Protein AF-K2AYD1-F1 (afdb_monomer_lite)

Secondary structure (DSSP, 8-state):
------HHHHHHHHHHHHHHHHHHHHHHHHHHHHHHHHHHHHTS--SGGGG--B-SS-TTSB-----SSHHHHHHHHHHHHHHHHHHHHHHHHHHHHHTSPP-HHHHHHHHHHH--TTS--HHHHHHHHIIIIIHHHHHHHHHHHH-GGG-SSSS-HHHHHHHTTHHHHHHHHHHHHHHHHHHHHHHHHHHHHHHHHHHHHHHHHHHHHHHHHHHHHHHHHHHHHHHHHHHHH-TTS-TTSSSSSSS--

pLDDT: mean 75.93, std 16.54, range [31.52, 93.31]

Radius of gyration: 34.49 Å; chains: 1; bounding box: 59×75×108 Å

Organism: NCBI:txid1234023

Foldseek 3Di:
DDDDPDPPVVVVVVVVVVVVVVVVVLLVLLLVLLCVLLCVVPVVVDPPCNQCRAASLGRVHHFDSPDDALLVSLLRSLLSSQVSVLVVVLVVVLVVLLPPADDPVVLVVLCQQLPPPVCRHVSSVSLLVCQVPVSLVSSQVSCVVPHDVSGPDPDRSNVVCVVVVSNVVSNVVSNVVSVVSSVSSVVSNVVNNVVVVVVVVVVVVVVVVVVVVVVVVVVVVVVVVVVVVVCVVCVPPPPVPPPPPDPDD

Structure (mmCIF, N/CA/C/O backbone):
data_AF-K2AYD1-F1
#
_entry.id   AF-K2AYD1-F1
#
loop_
_atom_site.group_PDB
_atom_site.id
_atom_site.type_symbol
_atom_site.label_atom_id
_atom_site.label_alt_id
_atom_site.label_comp_id
_atom_site.label_asym_id
_atom_site.label_entity_id
_atom_site.label_seq_id
_atom_site.pdbx_PDB_ins_code
_atom_site.Cartn_x
_atom_site.Cartn_y
_atom_site.Cartn_z
_atom_site.occupancy
_atom_site.B_iso_or_equiv
_atom_site.auth_seq_id
_atom_site.auth_comp_id
_atom_site.auth_asym_id
_atom_site.auth_atom_id
_atom_site.pdbx_PDB_model_num
ATOM 1 N N . MET A 1 1 ? 4.799 43.717 27.025 1.00 39.22 1 MET A N 1
ATOM 2 C CA . MET A 1 1 ? 4.678 42.254 26.828 1.00 39.22 1 MET A CA 1
ATOM 3 C C . MET A 1 1 ? 4.676 41.957 25.332 1.00 39.22 1 MET A C 1
ATOM 5 O O . MET A 1 1 ? 3.678 42.226 24.682 1.00 39.22 1 MET A O 1
ATOM 9 N N . LYS A 1 2 ? 5.785 41.472 24.761 1.00 37.16 2 LYS A N 1
ATOM 10 C CA . LYS A 1 2 ? 5.841 40.965 23.377 1.00 37.16 2 LYS A CA 1
ATOM 11 C C . LYS A 1 2 ? 6.201 39.484 23.463 1.00 37.16 2 LYS A C 1
ATOM 13 O O . LYS A 1 2 ? 7.313 39.157 23.863 1.00 37.16 2 LYS A O 1
ATOM 18 N N . LYS A 1 3 ? 5.231 38.604 23.202 1.00 39.94 3 LYS A N 1
ATOM 19 C CA . LYS A 1 3 ? 5.445 37.154 23.173 1.00 39.94 3 LYS A CA 1
ATOM 20 C C . LYS A 1 3 ? 5.879 36.726 21.774 1.00 39.94 3 LYS A C 1
ATOM 22 O O . LYS A 1 3 ? 5.354 37.190 20.768 1.00 39.94 3 LYS A O 1
ATOM 27 N N . ILE A 1 4 ? 6.877 35.858 21.790 1.00 44.59 4 ILE A N 1
ATOM 28 C CA . ILE A 1 4 ? 7.609 35.268 20.679 1.00 44.59 4 ILE A CA 1
ATOM 29 C C . ILE A 1 4 ? 6.680 34.319 19.906 1.00 44.59 4 ILE A C 1
ATOM 31 O O . ILE A 1 4 ? 6.207 33.333 20.464 1.00 44.59 4 ILE A O 1
ATOM 35 N N . ILE A 1 5 ? 6.447 34.609 18.624 1.00 47.41 5 ILE A N 1
ATOM 36 C CA . ILE A 1 5 ? 5.830 33.713 17.633 1.00 47.41 5 ILE A CA 1
ATOM 37 C C . ILE A 1 5 ? 6.940 33.348 16.642 1.00 47.41 5 ILE A C 1
ATOM 39 O O . ILE A 1 5 ? 7.048 33.956 15.585 1.00 47.41 5 ILE A O 1
ATOM 43 N N . ILE A 1 6 ? 7.859 32.453 17.020 1.00 46.66 6 ILE A N 1
ATOM 44 C CA . ILE A 1 6 ? 8.950 32.015 16.118 1.00 46.66 6 ILE A CA 1
ATOM 45 C C . ILE A 1 6 ? 9.142 30.483 16.124 1.00 46.66 6 ILE A C 1
ATOM 47 O O . ILE A 1 6 ? 9.701 29.935 15.179 1.00 46.66 6 ILE A O 1
ATOM 51 N N . SER A 1 7 ? 8.611 29.731 17.098 1.00 43.47 7 SER A N 1
ATOM 52 C CA . SER A 1 7 ? 8.893 28.284 17.175 1.00 43.47 7 SER A CA 1
ATOM 53 C C . SER A 1 7 ? 8.107 27.410 16.184 1.00 43.47 7 SER A C 1
ATOM 55 O O . SER A 1 7 ? 8.547 26.307 15.872 1.00 43.47 7 SER A O 1
ATOM 57 N N . SER A 1 8 ? 6.983 27.883 15.638 1.00 41.75 8 SER A N 1
ATOM 58 C CA . SER A 1 8 ? 6.126 27.086 14.740 1.00 41.75 8 SER A CA 1
ATOM 59 C C . SER A 1 8 ? 6.679 26.976 13.314 1.00 41.75 8 SER A C 1
ATOM 61 O O . SER A 1 8 ? 6.466 25.972 12.642 1.00 41.75 8 SER A O 1
ATOM 63 N N . PHE A 1 9 ? 7.408 27.995 12.849 1.00 38.41 9 PHE A N 1
ATOM 64 C CA . PHE A 1 9 ? 7.900 28.065 11.467 1.00 38.41 9 PHE A CA 1
ATOM 65 C C . PHE A 1 9 ? 9.145 27.187 11.245 1.00 38.41 9 PHE A C 1
ATOM 67 O O . PHE A 1 9 ? 9.318 26.596 10.180 1.00 38.41 9 PHE A O 1
ATOM 74 N N . PHE A 1 10 ? 9.978 27.029 12.280 1.00 38.88 10 PHE A N 1
ATOM 75 C CA . PHE A 1 10 ? 11.169 26.174 12.233 1.00 38.88 10 PHE A CA 1
ATOM 76 C C . PHE A 1 10 ? 10.839 24.676 12.231 1.00 38.88 10 PHE A C 1
ATOM 78 O O . PHE A 1 10 ? 11.528 23.909 11.560 1.00 38.88 10 PHE A O 1
ATOM 85 N N . LEU A 1 11 ? 9.767 24.258 12.913 1.00 37.94 11 LEU A N 1
ATOM 86 C CA . LEU A 1 11 ? 9.310 22.861 12.938 1.00 37.94 11 LEU A CA 1
ATOM 87 C C . LEU A 1 11 ? 8.737 22.403 11.586 1.00 37.94 11 LEU A C 1
ATOM 89 O O . LEU A 1 11 ? 9.011 21.292 11.149 1.00 37.94 11 LEU A O 1
ATOM 93 N N . ILE A 1 12 ? 8.009 23.268 10.877 1.00 39.41 12 ILE A N 1
ATOM 94 C CA . ILE A 1 12 ? 7.445 22.933 9.557 1.00 39.41 12 ILE A CA 1
ATOM 95 C C . ILE A 1 12 ? 8.550 22.881 8.485 1.00 39.41 12 ILE A C 1
ATOM 97 O O . ILE A 1 12 ? 8.553 21.985 7.643 1.00 39.41 12 ILE A O 1
ATOM 101 N N . SER A 1 13 ? 9.534 23.786 8.556 1.00 36.19 13 SER A N 1
ATOM 102 C CA . SER A 1 13 ? 10.689 23.795 7.645 1.00 36.19 13 SER A CA 1
ATOM 103 C C . SER A 1 13 ? 11.584 22.557 7.813 1.00 36.19 13 SER A C 1
ATOM 105 O O . SER A 1 13 ? 11.999 21.944 6.831 1.00 36.19 13 SER A O 1
ATOM 107 N N . SER A 1 14 ? 11.821 22.112 9.051 1.00 34.03 14 SER A N 1
ATOM 108 C CA . SER A 1 14 ? 12.647 20.924 9.318 1.00 34.03 14 SER A CA 1
ATOM 109 C C . SER A 1 14 ? 11.967 19.606 8.915 1.00 34.03 14 SER A C 1
ATOM 111 O O . SER A 1 14 ? 12.647 18.709 8.421 1.00 34.03 14 SER A O 1
ATOM 113 N N . ILE A 1 15 ? 10.634 19.500 8.996 1.00 38.34 15 ILE A N 1
ATOM 114 C CA . ILE A 1 15 ? 9.879 18.340 8.474 1.00 38.34 15 ILE A CA 1
ATOM 115 C C . ILE A 1 15 ? 9.937 18.276 6.934 1.00 38.34 15 ILE A C 1
ATOM 117 O O . ILE A 1 15 ? 10.057 17.191 6.356 1.00 38.34 15 ILE A O 1
ATOM 121 N N . LEU A 1 16 ? 9.918 19.426 6.252 1.00 37.53 16 LEU A N 1
ATOM 122 C CA . LEU A 1 16 ? 10.081 19.500 4.794 1.00 37.53 16 LEU A CA 1
ATOM 123 C C . LEU A 1 16 ? 11.497 19.109 4.340 1.00 37.53 16 LEU A C 1
ATOM 125 O O . LEU A 1 16 ? 11.642 18.396 3.352 1.00 37.53 16 LEU A O 1
ATOM 129 N N . PHE A 1 17 ? 12.540 19.493 5.078 1.00 31.52 17 PHE A N 1
ATOM 130 C CA . PHE A 1 17 ? 13.916 19.099 4.748 1.00 31.52 17 PHE A CA 1
ATOM 131 C C . PHE A 1 17 ? 14.211 17.620 5.030 1.00 31.52 17 PHE A C 1
ATOM 133 O O . PHE A 1 17 ? 14.883 16.976 4.228 1.00 31.52 17 PHE A O 1
ATOM 140 N N . ILE A 1 18 ? 13.674 17.051 6.116 1.00 37.44 18 ILE A N 1
ATOM 141 C CA . ILE A 1 18 ? 13.826 15.616 6.418 1.00 37.44 18 ILE A CA 1
ATOM 142 C C . ILE A 1 18 ? 13.084 14.764 5.381 1.00 37.44 18 ILE A C 1
ATOM 144 O O . ILE A 1 18 ? 13.603 13.738 4.946 1.00 37.44 18 ILE A O 1
ATOM 148 N N . SER A 1 19 ? 11.906 15.208 4.929 1.00 40.03 19 SER A N 1
ATOM 149 C CA . SER A 1 19 ? 11.210 14.537 3.829 1.00 40.03 19 SER A CA 1
ATOM 150 C C . SER A 1 19 ? 11.978 14.668 2.509 1.00 40.03 19 SER A C 1
ATOM 152 O O . SER A 1 19 ? 12.200 13.660 1.857 1.00 40.03 19 SER A O 1
ATOM 154 N N . LEU A 1 20 ? 12.496 15.837 2.128 1.00 34.38 20 LEU A N 1
ATOM 155 C CA . LEU A 1 20 ? 13.292 15.953 0.895 1.00 34.38 20 LEU A CA 1
ATOM 156 C C . LEU A 1 20 ? 14.587 15.115 0.902 1.00 34.38 20 LEU A C 1
ATOM 158 O O . LEU A 1 20 ? 14.908 14.508 -0.119 1.00 34.38 20 LEU A O 1
ATOM 162 N N . ALA A 1 21 ? 15.298 15.034 2.031 1.00 33.59 21 ALA A N 1
ATOM 163 C CA . ALA A 1 21 ? 16.523 14.237 2.147 1.00 33.59 21 ALA A CA 1
ATOM 164 C C . ALA A 1 21 ? 16.248 12.721 2.071 1.00 33.59 21 ALA A C 1
ATOM 166 O O . ALA A 1 21 ? 16.892 12.025 1.291 1.00 33.59 21 ALA A O 1
ATOM 167 N N . LEU A 1 22 ? 15.223 12.221 2.777 1.00 41.22 22 LEU A N 1
ATOM 168 C CA . LEU A 1 22 ? 14.822 10.805 2.711 1.00 41.22 22 LEU A CA 1
ATOM 169 C C . LEU A 1 22 ? 14.323 10.392 1.315 1.00 41.22 22 LEU A C 1
ATOM 171 O O . LEU A 1 22 ? 14.508 9.251 0.903 1.00 41.22 22 LEU A O 1
ATOM 175 N N . TRP A 1 23 ? 13.707 11.313 0.569 1.00 45.09 23 TRP A N 1
ATOM 176 C CA . TRP A 1 23 ? 13.229 11.043 -0.791 1.00 45.09 23 TRP A CA 1
ATOM 177 C C . TRP A 1 23 ? 14.354 11.012 -1.840 1.00 45.09 23 TRP A C 1
ATOM 179 O O . TRP A 1 23 ? 14.210 10.333 -2.859 1.00 45.09 23 TRP A O 1
ATOM 189 N N . SER A 1 24 ? 15.463 11.727 -1.614 1.00 48.91 24 SER A N 1
ATOM 190 C CA . SER A 1 24 ? 16.637 11.692 -2.499 1.00 48.91 24 SER A CA 1
ATOM 191 C C . SER A 1 24 ? 17.367 10.348 -2.411 1.00 48.91 24 SER A C 1
ATOM 193 O O . SER A 1 24 ? 17.670 9.752 -3.445 1.00 48.91 24 SER A O 1
ATOM 195 N N . ASP A 1 25 ? 17.574 9.835 -1.195 1.00 58.78 25 ASP A N 1
ATOM 196 C CA . ASP A 1 25 ? 18.317 8.588 -0.953 1.00 58.78 25 ASP A CA 1
ATOM 197 C C . ASP A 1 25 ? 17.583 7.352 -1.498 1.00 58.78 25 ASP A C 1
ATOM 199 O O . ASP A 1 25 ? 18.193 6.431 -2.050 1.00 58.78 25 ASP A O 1
ATOM 203 N N . ASN A 1 26 ? 16.250 7.350 -1.428 1.00 80.81 26 ASN A N 1
ATOM 204 C CA . ASN A 1 26 ? 15.458 6.241 -1.948 1.00 80.81 26 ASN A CA 1
ATOM 205 C C . ASN A 1 26 ? 15.474 6.166 -3.478 1.00 80.81 26 ASN A C 1
ATOM 207 O O . ASN A 1 26 ? 15.428 5.066 -4.031 1.00 80.81 26 ASN A O 1
ATOM 211 N N . LYS A 1 27 ? 15.567 7.304 -4.183 1.00 88.00 27 LYS A N 1
ATOM 212 C CA . LYS A 1 27 ? 15.587 7.314 -5.654 1.00 88.00 27 LYS A CA 1
ATOM 213 C C . LYS A 1 27 ? 16.797 6.559 -6.194 1.00 88.00 27 LYS A C 1
ATOM 215 O O . LYS A 1 27 ? 16.639 5.684 -7.044 1.00 88.00 27 LYS A O 1
ATOM 220 N N . ASP A 1 28 ? 17.989 6.857 -5.684 1.00 89.50 28 ASP A N 1
ATOM 221 C CA . ASP A 1 28 ? 19.210 6.185 -6.131 1.00 89.50 28 ASP A CA 1
ATOM 222 C C . ASP A 1 28 ? 19.212 4.693 -5.773 1.00 89.50 28 ASP A C 1
ATOM 224 O O . ASP A 1 28 ? 19.663 3.870 -6.574 1.00 89.50 28 ASP A O 1
ATOM 228 N N . ALA A 1 29 ? 18.631 4.314 -4.631 1.00 89.44 29 ALA A N 1
ATOM 229 C CA . ALA A 1 29 ? 18.454 2.911 -4.264 1.00 89.44 29 ALA A CA 1
ATOM 230 C C . ALA A 1 29 ? 17.483 2.173 -5.209 1.00 89.44 29 ALA A C 1
ATOM 232 O O . ALA A 1 29 ? 17.774 1.056 -5.651 1.00 89.44 29 ALA A O 1
ATOM 233 N N . ILE A 1 30 ? 16.358 2.801 -5.574 1.00 90.56 30 ILE A N 1
ATOM 234 C CA . ILE A 1 30 ? 15.413 2.279 -6.577 1.00 90.56 30 ILE A CA 1
ATOM 235 C C . ILE A 1 30 ? 16.105 2.137 -7.934 1.00 90.56 30 ILE A C 1
ATOM 237 O O . ILE A 1 30 ? 15.945 1.115 -8.603 1.00 90.56 30 ILE A O 1
ATOM 241 N N . PHE A 1 31 ? 16.920 3.114 -8.328 1.00 93.31 31 PHE A N 1
ATOM 242 C CA . PHE A 1 31 ? 17.675 3.076 -9.579 1.00 93.31 31 PHE A CA 1
ATOM 243 C C . PHE A 1 31 ? 18.687 1.929 -9.585 1.00 93.31 31 PHE A C 1
ATOM 245 O O . PHE A 1 31 ? 18.733 1.162 -10.545 1.00 93.31 31 PHE A O 1
ATOM 252 N N . ALA A 1 32 ? 19.450 1.752 -8.505 1.00 91.50 32 ALA A N 1
ATOM 253 C CA . ALA A 1 32 ? 20.413 0.662 -8.378 1.00 91.50 32 ALA A CA 1
ATOM 254 C C . ALA A 1 32 ? 19.740 -0.715 -8.489 1.00 91.50 32 ALA A C 1
ATOM 256 O O . ALA A 1 32 ? 20.202 -1.566 -9.250 1.00 91.50 32 ALA A O 1
ATOM 257 N N . LYS A 1 33 ? 18.610 -0.919 -7.801 1.00 89.94 33 LYS A N 1
ATOM 258 C CA . LYS A 1 33 ? 17.861 -2.183 -7.863 1.00 89.94 33 LYS A CA 1
ATOM 259 C C . LYS A 1 33 ? 17.146 -2.406 -9.192 1.00 89.94 33 LYS A C 1
ATOM 261 O O . LYS A 1 33 ? 17.072 -3.539 -9.660 1.00 89.94 33 LYS A O 1
ATOM 266 N N . THR A 1 34 ? 16.691 -1.342 -9.846 1.00 90.56 34 THR A N 1
ATOM 267 C CA . THR A 1 34 ? 16.147 -1.429 -11.208 1.00 90.56 34 THR A CA 1
ATOM 268 C C . THR A 1 34 ? 17.231 -1.813 -12.211 1.00 90.56 34 THR A C 1
ATOM 270 O O . THR A 1 34 ? 17.002 -2.655 -13.074 1.00 90.56 34 THR A O 1
ATOM 273 N N . LYS A 1 35 ? 18.440 -1.261 -12.071 1.00 91.56 35 LYS A N 1
ATOM 274 C CA . LYS A 1 35 ? 19.591 -1.658 -12.884 1.00 91.56 35 LYS A CA 1
ATOM 275 C C . LYS A 1 35 ? 19.916 -3.142 -12.709 1.00 91.56 35 LYS A C 1
ATOM 277 O O . LYS A 1 35 ? 19.986 -3.848 -13.708 1.00 91.56 35 LYS A O 1
ATOM 282 N N . GLU A 1 36 ? 20.046 -3.611 -11.468 1.00 88.81 36 GLU A N 1
ATOM 283 C CA . GLU A 1 36 ? 20.278 -5.030 -11.148 1.00 88.81 36 GLU A CA 1
ATOM 284 C C . GLU A 1 36 ? 19.213 -5.924 -11.810 1.00 88.81 36 GLU A C 1
ATOM 286 O O . GLU A 1 36 ? 19.540 -6.876 -12.513 1.00 88.81 36 GLU A O 1
ATOM 291 N N . CYS A 1 37 ? 17.938 -5.538 -11.698 1.00 86.31 37 CYS A N 1
ATOM 292 C CA . CYS A 1 37 ? 16.797 -6.224 -12.311 1.00 86.31 37 CYS A CA 1
ATOM 293 C C . CYS A 1 37 ? 16.932 -6.401 -13.828 1.00 86.31 37 CYS A C 1
ATOM 295 O O . CYS A 1 37 ? 16.744 -7.501 -14.355 1.00 86.31 37 CYS A O 1
ATOM 297 N N . VAL A 1 38 ? 17.269 -5.325 -14.540 1.00 88.19 38 VAL A N 1
ATOM 298 C CA . VAL A 1 38 ? 17.373 -5.352 -16.003 1.00 88.19 38 VAL A CA 1
ATOM 299 C C . VAL A 1 38 ? 18.651 -6.065 -16.452 1.00 88.19 38 VAL A C 1
ATOM 301 O O . VAL A 1 38 ? 18.614 -6.860 -17.390 1.00 88.19 38 VAL A O 1
ATOM 304 N N . GLU A 1 39 ? 19.783 -5.831 -15.790 1.00 87.88 39 GLU A N 1
ATOM 305 C CA . GLU A 1 39 ? 21.063 -6.437 -16.171 1.00 87.88 39 GLU A CA 1
ATOM 306 C C . GLU A 1 39 ? 21.068 -7.953 -15.955 1.00 87.88 39 GLU A C 1
ATOM 308 O O . GLU A 1 39 ? 21.410 -8.692 -16.882 1.00 87.88 39 GLU A O 1
ATOM 313 N N . THR A 1 40 ? 20.589 -8.443 -14.810 1.00 82.62 40 THR A N 1
ATOM 314 C CA . THR A 1 40 ? 20.498 -9.890 -14.557 1.00 82.62 40 THR A CA 1
ATOM 315 C C . THR A 1 40 ? 19.585 -10.581 -15.569 1.00 82.62 40 THR A C 1
ATOM 317 O O . THR A 1 40 ? 19.907 -11.656 -16.080 1.00 82.62 40 THR A O 1
ATOM 320 N N . LYS A 1 41 ? 18.462 -9.951 -15.940 1.00 80.38 41 LYS A N 1
ATOM 321 C CA . LYS A 1 41 ? 17.521 -10.542 -16.899 1.00 80.38 41 LYS A CA 1
ATOM 322 C C . LYS A 1 41 ? 18.051 -10.540 -18.335 1.00 80.38 41 LYS A C 1
ATOM 324 O O . LYS A 1 41 ? 17.926 -11.555 -19.023 1.00 80.38 41 LYS A O 1
ATOM 329 N N . PHE A 1 42 ? 18.599 -9.417 -18.800 1.00 83.44 42 PHE A N 1
ATOM 330 C CA . PHE A 1 42 ? 18.863 -9.192 -20.227 1.00 83.44 42 PHE A CA 1
ATOM 331 C C . PHE A 1 42 ? 20.344 -9.261 -20.620 1.00 83.44 42 PHE A C 1
ATOM 333 O O . PHE A 1 42 ? 20.630 -9.575 -21.775 1.00 83.44 42 PHE A O 1
ATOM 340 N N . LYS A 1 43 ? 21.292 -9.030 -19.700 1.00 78.62 43 LYS A N 1
ATOM 341 C CA . LYS A 1 43 ? 22.734 -9.197 -19.973 1.00 78.62 43 LYS A CA 1
ATOM 342 C C . LYS A 1 43 ? 23.242 -10.578 -19.585 1.00 78.62 43 LYS A C 1
ATOM 344 O O . LYS A 1 43 ? 23.932 -11.215 -20.374 1.00 78.62 43 LYS A O 1
ATOM 349 N N . GLU A 1 44 ? 22.897 -11.051 -18.391 1.00 70.81 44 GLU A N 1
ATOM 350 C CA . GLU A 1 44 ? 23.500 -12.266 -17.822 1.00 70.81 44 GLU A CA 1
ATOM 3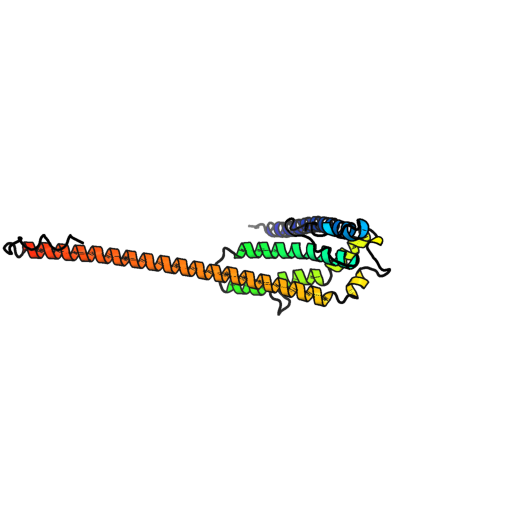51 C C . GLU A 1 44 ? 22.852 -13.566 -18.333 1.00 70.81 44 GLU A C 1
ATOM 353 O O . GLU A 1 44 ? 23.371 -14.650 -18.081 1.00 70.81 44 GLU A O 1
ATOM 358 N N . LYS A 1 45 ? 21.734 -13.475 -19.077 1.00 64.62 45 LYS A N 1
ATOM 359 C CA . LYS A 1 45 ? 20.935 -14.607 -19.604 1.00 64.62 45 LYS A CA 1
ATOM 360 C C . LYS A 1 45 ? 20.532 -15.650 -18.545 1.00 64.62 45 LYS A C 1
ATOM 362 O O . LYS A 1 45 ? 20.096 -16.744 -18.902 1.00 64.62 45 LYS A O 1
ATOM 367 N N . ASN A 1 46 ? 20.616 -15.316 -17.258 1.00 58.78 46 ASN A N 1
ATOM 368 C CA . ASN A 1 46 ? 20.357 -16.234 -16.156 1.00 58.78 46 ASN A CA 1
ATOM 369 C C . ASN A 1 46 ? 18.948 -16.002 -15.597 1.00 58.78 46 ASN A C 1
ATOM 371 O O . ASN A 1 46 ? 18.697 -15.060 -14.849 1.00 58.78 46 ASN A O 1
ATOM 375 N N . GLN A 1 47 ? 17.997 -16.856 -15.983 1.00 58.94 47 GLN A N 1
ATOM 376 C CA . GLN A 1 47 ? 16.583 -16.671 -15.635 1.00 58.94 47 GLN A CA 1
ATOM 377 C C . GLN A 1 47 ? 16.246 -17.026 -14.175 1.00 58.94 47 GLN A C 1
ATOM 379 O O . GLN A 1 47 ? 15.240 -16.540 -13.662 1.00 58.94 47 GLN A O 1
ATOM 384 N N . GLU A 1 48 ? 17.071 -17.830 -13.497 1.00 58.25 48 GLU A N 1
ATOM 385 C CA . GLU A 1 48 ? 16.780 -18.336 -12.144 1.00 58.25 48 GLU A CA 1
ATOM 386 C C . GLU A 1 48 ? 16.936 -17.275 -11.035 1.00 58.25 48 GLU A C 1
ATOM 388 O O . GLU A 1 48 ? 16.218 -17.321 -10.038 1.00 58.25 48 GLU A O 1
ATOM 393 N N . TRP A 1 49 ? 17.799 -16.268 -11.224 1.00 57.41 49 TRP A N 1
ATOM 394 C CA . TRP A 1 49 ? 18.172 -15.267 -10.200 1.00 57.41 49 TRP A CA 1
ATOM 395 C C . TRP A 1 49 ? 17.262 -14.035 -10.150 1.00 57.41 49 TRP A C 1
ATOM 397 O O . TRP A 1 49 ? 17.329 -13.200 -9.251 1.00 57.41 49 TRP A O 1
ATOM 407 N N . VAL A 1 50 ? 16.353 -13.933 -11.109 1.00 58.16 50 VAL A N 1
ATOM 408 C CA . VAL A 1 50 ? 15.445 -12.797 -11.283 1.00 58.16 50 VAL A CA 1
ATOM 409 C C . VAL A 1 50 ? 14.485 -12.637 -10.088 1.00 58.16 50 VAL A C 1
ATOM 411 O O . VAL A 1 50 ? 13.966 -11.550 -9.845 1.00 58.16 50 VAL A O 1
ATOM 414 N N . TRP A 1 51 ? 14.284 -13.700 -9.302 1.00 63.06 51 TRP A N 1
ATOM 415 C CA . TRP A 1 51 ? 13.403 -13.720 -8.131 1.00 63.06 51 TRP A CA 1
ATOM 416 C C . TRP A 1 51 ? 14.082 -13.329 -6.811 1.00 63.06 51 TRP A C 1
ATOM 418 O O . TRP A 1 51 ? 13.386 -13.193 -5.809 1.00 63.06 51 TRP A O 1
ATOM 428 N N . SER A 1 52 ? 15.410 -13.149 -6.777 1.00 70.50 52 SER A N 1
ATOM 429 C CA . SER A 1 52 ? 16.153 -12.837 -5.542 1.00 70.50 52 SER A CA 1
ATOM 430 C C . SER A 1 52 ? 16.473 -11.354 -5.353 1.00 70.50 52 SER A C 1
ATOM 432 O O . SER A 1 52 ? 17.028 -10.976 -4.321 1.00 70.50 52 SER A O 1
ATOM 434 N N . ILE A 1 53 ? 16.126 -10.500 -6.318 1.00 78.75 53 ILE A N 1
ATOM 435 C CA . ILE A 1 53 ? 16.431 -9.068 -6.251 1.00 78.75 53 ILE A CA 1
ATOM 436 C C . ILE A 1 53 ? 15.491 -8.413 -5.247 1.00 78.75 53 ILE A C 1
ATOM 438 O O . ILE A 1 53 ? 14.278 -8.338 -5.447 1.00 78.75 53 ILE A O 1
ATOM 442 N N . THR A 1 54 ? 16.056 -7.965 -4.131 1.00 83.00 54 THR A N 1
ATOM 443 C CA . THR A 1 54 ? 15.295 -7.385 -3.028 1.00 83.00 54 THR A CA 1
ATOM 444 C C . THR A 1 54 ? 14.799 -5.983 -3.352 1.00 83.00 54 THR A C 1
ATOM 446 O O . THR A 1 54 ? 15.457 -5.197 -4.039 1.00 83.00 54 THR A O 1
ATOM 449 N N . ASN A 1 55 ? 13.630 -5.651 -2.814 1.00 81.31 55 ASN A N 1
ATOM 450 C CA . ASN A 1 55 ? 13.111 -4.298 -2.851 1.00 81.31 55 ASN A CA 1
ATOM 451 C C . ASN A 1 55 ? 13.950 -3.404 -1.911 1.00 81.31 55 ASN A C 1
ATOM 453 O O . ASN A 1 55 ? 14.167 -3.780 -0.756 1.00 81.31 55 ASN A O 1
ATOM 457 N N . PRO A 1 56 ? 14.421 -2.229 -2.368 1.00 79.75 56 PRO A N 1
ATOM 458 C CA . PRO A 1 56 ? 15.337 -1.393 -1.588 1.00 79.75 56 PRO A CA 1
ATOM 459 C C . PRO A 1 56 ? 14.689 -0.793 -0.332 1.00 79.75 56 PRO A C 1
ATOM 461 O O . PRO A 1 56 ? 15.384 -0.507 0.636 1.00 79.75 56 PRO A O 1
ATOM 464 N N . ILE A 1 57 ? 13.363 -0.640 -0.330 1.00 79.88 57 ILE A N 1
ATOM 465 C CA . ILE A 1 57 ? 12.588 -0.090 0.790 1.00 79.88 57 ILE A CA 1
ATOM 466 C C . ILE A 1 57 ? 12.084 -1.216 1.703 1.00 79.88 57 ILE A C 1
ATOM 468 O O . ILE A 1 57 ? 12.019 -1.056 2.920 1.00 79.88 57 ILE A O 1
ATOM 472 N N . TYR A 1 58 ? 11.798 -2.392 1.133 1.00 76.69 58 TYR A N 1
ATOM 473 C CA . TYR A 1 58 ? 11.445 -3.607 1.868 1.00 76.69 58 TYR A CA 1
ATOM 474 C C . TYR A 1 58 ? 12.375 -4.772 1.520 1.00 76.69 58 TYR A C 1
ATOM 476 O O . TYR A 1 58 ? 11.997 -5.627 0.720 1.00 76.69 58 TYR A O 1
ATOM 484 N N . PRO A 1 59 ? 13.530 -4.919 2.192 1.00 75.25 59 PRO A N 1
ATOM 485 C CA . PRO A 1 59 ? 14.500 -5.971 1.869 1.00 75.25 59 PRO A CA 1
ATOM 486 C C . PRO A 1 59 ? 13.968 -7.406 2.005 1.00 75.25 59 PRO A C 1
ATOM 488 O O . PRO A 1 59 ? 14.557 -8.341 1.476 1.00 75.25 59 PRO A O 1
ATOM 491 N N . LYS A 1 60 ? 12.849 -7.590 2.721 1.00 75.94 60 LYS A N 1
ATOM 492 C CA . LYS A 1 60 ? 12.142 -8.875 2.867 1.00 75.94 60 LYS A CA 1
ATOM 493 C C . LYS A 1 60 ? 11.178 -9.187 1.712 1.00 75.94 60 LYS A C 1
ATOM 495 O O . LYS A 1 60 ? 10.564 -10.249 1.712 1.00 75.94 60 LYS A O 1
ATOM 500 N N . ARG A 1 61 ? 10.983 -8.251 0.782 1.00 77.44 61 ARG A N 1
ATOM 501 C CA . ARG A 1 61 ? 10.172 -8.397 -0.432 1.00 77.44 61 ARG A CA 1
ATOM 502 C C . ARG A 1 61 ? 11.099 -8.377 -1.645 1.00 77.44 61 ARG A C 1
ATOM 504 O O . ARG A 1 61 ? 12.165 -7.767 -1.605 1.00 77.44 61 ARG A O 1
ATOM 511 N N . TYR A 1 62 ? 10.669 -9.016 -2.722 1.00 79.06 62 TYR A N 1
ATOM 512 C CA . TYR A 1 62 ? 11.419 -9.088 -3.972 1.00 79.06 62 TYR A CA 1
ATOM 513 C C . TYR A 1 62 ? 10.760 -8.218 -5.042 1.00 79.06 62 TYR A C 1
ATOM 515 O O . TYR A 1 62 ? 9.538 -8.058 -5.040 1.00 79.06 62 TYR A O 1
ATOM 523 N N . LEU A 1 63 ? 11.568 -7.646 -5.934 1.00 75.12 63 LEU A N 1
ATOM 524 C CA . LEU A 1 63 ? 11.089 -6.923 -7.109 1.00 75.12 63 LEU A CA 1
ATOM 525 C C . LEU A 1 63 ? 10.581 -7.902 -8.167 1.00 75.12 63 LEU A C 1
ATOM 527 O O . LEU A 1 63 ? 11.135 -8.986 -8.359 1.00 75.12 63 LEU A O 1
ATOM 531 N N . VAL A 1 64 ? 9.530 -7.514 -8.889 1.00 67.69 64 VAL A N 1
ATOM 532 C CA . VAL A 1 64 ? 8.960 -8.354 -9.946 1.00 67.69 64 VAL A CA 1
ATOM 533 C C . VAL A 1 64 ? 9.708 -8.120 -11.262 1.00 67.69 64 VAL A C 1
ATOM 535 O O . VAL A 1 64 ? 9.308 -7.312 -12.098 1.00 67.69 64 VAL A O 1
ATOM 538 N N . CYS A 1 65 ? 10.782 -8.881 -11.481 1.00 70.50 65 CYS A N 1
ATOM 539 C CA . CYS A 1 65 ? 11.679 -8.749 -12.640 1.00 70.50 65 CYS A CA 1
ATOM 540 C C . CYS A 1 65 ? 11.340 -9.681 -13.829 1.00 70.50 65 CYS A C 1
ATOM 542 O O . CYS A 1 65 ? 12.206 -10.102 -14.591 1.00 70.50 65 CYS A O 1
ATOM 544 N N . LYS A 1 66 ? 10.065 -10.039 -14.018 1.00 71.94 66 LYS A N 1
ATOM 545 C CA . LYS A 1 66 ? 9.641 -11.135 -14.918 1.00 71.94 66 LYS A CA 1
ATOM 546 C C . LYS A 1 66 ? 9.262 -10.732 -16.354 1.00 71.94 66 LYS A C 1
ATOM 548 O O . LYS A 1 66 ? 8.530 -11.472 -17.002 1.00 71.94 66 LYS A O 1
ATOM 553 N N . TRP A 1 67 ? 9.692 -9.569 -16.831 1.00 77.81 67 TRP A N 1
ATOM 554 C CA . TRP A 1 67 ? 9.171 -8.987 -18.074 1.00 77.81 67 TRP A CA 1
ATOM 555 C C . TRP A 1 67 ? 10.002 -9.322 -19.308 1.00 77.81 67 TRP A C 1
ATOM 557 O O . TRP A 1 67 ? 11.195 -9.608 -19.214 1.00 77.81 67 TRP A O 1
ATOM 567 N N . ASP A 1 68 ? 9.342 -9.249 -20.464 1.00 79.94 68 ASP A N 1
ATOM 568 C CA . ASP A 1 68 ? 9.902 -9.668 -21.753 1.00 79.94 68 ASP A CA 1
ATOM 569 C C . ASP A 1 68 ? 10.684 -8.557 -22.465 1.00 79.94 68 ASP A C 1
ATOM 571 O O . ASP A 1 68 ? 11.433 -8.839 -23.397 1.00 79.94 68 ASP A O 1
ATOM 575 N N . THR A 1 69 ? 10.529 -7.300 -22.031 1.00 85.00 69 THR A N 1
ATOM 576 C CA . THR A 1 69 ? 11.290 -6.163 -22.568 1.00 85.00 69 THR A CA 1
ATOM 577 C C . THR A 1 69 ? 11.951 -5.355 -21.449 1.00 85.00 69 THR A C 1
ATOM 579 O O . THR A 1 69 ? 11.386 -5.266 -20.348 1.00 85.00 69 THR A O 1
ATOM 582 N N . PRO A 1 70 ? 13.123 -4.744 -21.708 1.00 86.44 70 PRO A N 1
ATOM 583 C CA . PRO A 1 70 ? 13.790 -3.854 -20.762 1.00 86.44 70 PRO A CA 1
ATOM 584 C C . PRO A 1 70 ? 12.888 -2.723 -20.256 1.00 86.44 70 PRO A C 1
ATOM 586 O O . PRO A 1 70 ? 12.849 -2.466 -19.059 1.00 86.44 70 PRO A O 1
ATOM 589 N N . GLU A 1 71 ? 12.085 -2.103 -21.122 1.00 86.69 71 GLU A N 1
ATOM 590 C CA . GLU A 1 71 ? 11.208 -0.982 -20.763 1.00 86.69 71 GLU A CA 1
ATOM 591 C C . GLU A 1 71 ? 10.123 -1.396 -19.764 1.00 86.69 71 GLU A C 1
ATOM 593 O O . GLU A 1 71 ? 9.854 -0.680 -18.800 1.00 86.69 71 GLU A O 1
ATOM 598 N N . LYS A 1 72 ? 9.521 -2.579 -19.956 1.00 84.88 72 LYS A N 1
ATOM 599 C CA . LYS A 1 72 ? 8.532 -3.134 -19.019 1.00 84.88 72 LYS A CA 1
ATOM 600 C C . LYS A 1 72 ? 9.175 -3.517 -17.689 1.00 84.88 72 LYS A C 1
ATOM 602 O O . LYS A 1 72 ? 8.568 -3.306 -16.640 1.00 84.88 72 LYS A O 1
ATOM 607 N N . ALA A 1 73 ? 10.400 -4.044 -17.728 1.00 86.50 73 ALA A N 1
ATOM 608 C CA . ALA A 1 73 ? 11.164 -4.351 -16.524 1.00 86.50 73 ALA A CA 1
ATOM 609 C C . ALA A 1 73 ? 11.500 -3.087 -15.723 1.00 86.50 73 ALA A C 1
ATOM 611 O O . ALA A 1 73 ? 11.274 -3.063 -14.514 1.00 86.50 73 ALA A O 1
ATOM 612 N N . ILE A 1 74 ? 11.947 -2.022 -16.396 1.00 88.88 74 ILE A N 1
ATOM 613 C CA . ILE A 1 74 ? 12.206 -0.713 -15.784 1.00 88.88 74 ILE A CA 1
ATOM 614 C C . ILE A 1 74 ? 10.928 -0.171 -15.156 1.00 88.88 74 ILE A C 1
ATOM 616 O O . ILE A 1 74 ? 10.925 0.156 -13.972 1.00 88.88 74 ILE A O 1
ATOM 620 N N . TYR A 1 75 ? 9.830 -0.135 -15.915 1.00 88.06 75 TYR A N 1
ATOM 621 C CA . TYR A 1 75 ? 8.554 0.376 -15.424 1.00 88.06 75 TYR A CA 1
ATOM 622 C C . TYR A 1 75 ? 8.088 -0.348 -14.160 1.00 88.06 75 TYR A C 1
ATOM 624 O O . TYR A 1 75 ? 7.751 0.308 -13.176 1.00 88.06 75 TYR A O 1
ATOM 632 N N . GLN A 1 76 ? 8.096 -1.685 -14.151 1.00 86.50 76 GLN A N 1
ATOM 633 C CA . GLN A 1 76 ? 7.644 -2.439 -12.982 1.00 86.50 76 GLN A CA 1
ATOM 634 C C . GLN A 1 76 ? 8.582 -2.271 -11.788 1.00 86.50 76 GLN A C 1
ATOM 636 O O . GLN A 1 76 ? 8.095 -2.067 -10.682 1.00 86.50 76 GLN A O 1
ATOM 641 N N . ALA A 1 77 ? 9.901 -2.344 -11.981 1.00 88.44 77 ALA A N 1
ATOM 642 C CA . ALA A 1 77 ? 10.853 -2.195 -10.881 1.00 88.44 77 ALA A CA 1
ATOM 643 C C . ALA A 1 77 ? 10.754 -0.800 -10.238 1.00 88.44 77 ALA A C 1
ATOM 645 O O . ALA A 1 77 ? 10.739 -0.678 -9.010 1.00 88.44 77 ALA A O 1
ATOM 646 N N . MET A 1 78 ? 10.590 0.241 -11.062 1.00 90.12 78 MET A N 1
ATOM 647 C CA . MET A 1 78 ? 10.335 1.609 -10.607 1.00 90.12 78 MET A CA 1
ATOM 648 C C . MET A 1 78 ? 9.002 1.715 -9.869 1.00 90.12 78 MET A C 1
ATOM 650 O O . MET A 1 78 ? 8.940 2.305 -8.790 1.00 90.12 78 MET A O 1
ATOM 654 N N . LEU A 1 79 ? 7.939 1.127 -10.425 1.00 88.81 79 LEU A N 1
ATOM 655 C CA . LEU A 1 79 ? 6.616 1.125 -9.811 1.00 88.81 79 LEU A CA 1
ATOM 656 C C . LEU A 1 79 ? 6.631 0.423 -8.450 1.00 88.81 79 LEU A C 1
ATOM 658 O O . LEU A 1 79 ? 6.106 0.974 -7.489 1.00 88.81 79 LEU A O 1
ATOM 662 N N . ASP A 1 80 ? 7.264 -0.747 -8.348 1.00 88.12 80 ASP A N 1
ATOM 663 C CA . ASP A 1 80 ? 7.393 -1.525 -7.111 1.00 88.12 80 ASP A CA 1
ATOM 664 C C . ASP A 1 80 ? 8.158 -0.745 -6.034 1.00 88.12 80 ASP A C 1
ATOM 666 O O . ASP A 1 80 ? 7.751 -0.734 -4.868 1.00 88.12 80 ASP A O 1
ATOM 670 N N . GLY A 1 81 ? 9.246 -0.068 -6.415 1.00 88.31 81 GLY A N 1
ATOM 671 C CA . GLY A 1 81 ? 10.006 0.810 -5.526 1.00 88.31 81 GLY A CA 1
ATOM 672 C C . GLY A 1 81 ? 9.158 1.975 -5.012 1.00 88.31 81 GLY A C 1
ATOM 673 O O . GLY A 1 81 ? 8.976 2.131 -3.807 1.00 88.31 81 GLY A O 1
ATOM 674 N N . LEU A 1 82 ? 8.554 2.745 -5.917 1.00 90.38 82 LEU A N 1
ATOM 675 C CA . LEU A 1 82 ? 7.724 3.901 -5.562 1.00 90.38 82 LEU A CA 1
ATOM 676 C C . LEU A 1 82 ? 6.471 3.509 -4.762 1.00 90.38 82 LEU A C 1
ATOM 678 O O . LEU A 1 82 ? 6.073 4.209 -3.833 1.00 90.38 82 LEU A O 1
ATOM 682 N N . PHE A 1 83 ? 5.837 2.381 -5.086 1.00 90.44 83 PHE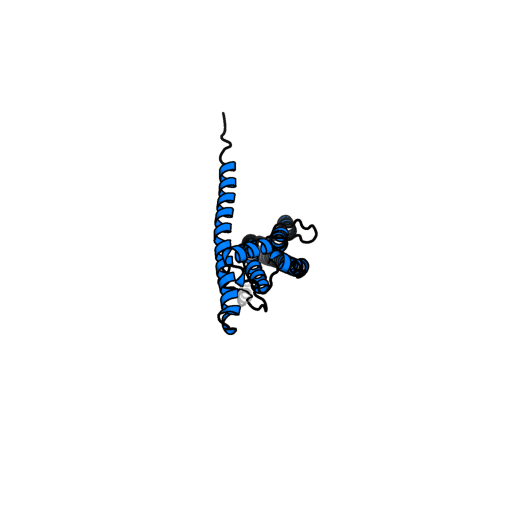 A N 1
ATOM 683 C CA . PHE A 1 83 ? 4.706 1.872 -4.310 1.00 90.44 83 PHE A CA 1
ATOM 684 C C . PHE A 1 83 ? 5.131 1.413 -2.924 1.00 90.44 83 PHE A C 1
ATOM 686 O O . PHE A 1 83 ? 4.356 1.570 -1.991 1.00 90.44 83 PHE A O 1
ATOM 693 N N . SER A 1 84 ? 6.348 0.900 -2.761 1.00 89.50 84 SER A N 1
ATOM 694 C CA . SER A 1 84 ? 6.854 0.483 -1.451 1.00 89.50 84 SER A CA 1
ATOM 695 C C . SER A 1 84 ? 7.030 1.655 -0.487 1.00 89.50 84 SER A C 1
ATOM 697 O O . SER A 1 84 ? 6.759 1.509 0.702 1.00 89.50 84 SER A O 1
ATOM 699 N N . GLU A 1 85 ? 7.405 2.830 -0.991 1.00 86.88 85 GLU A N 1
ATOM 700 C CA . GLU A 1 85 ? 7.394 4.079 -0.218 1.00 86.88 85 GLU A CA 1
ATOM 701 C C . GLU A 1 85 ? 5.991 4.408 0.299 1.00 86.88 85 GLU A C 1
ATOM 703 O O . GLU A 1 85 ? 5.798 4.640 1.493 1.00 86.88 85 GLU A O 1
ATOM 708 N N . ALA A 1 86 ? 4.996 4.387 -0.592 1.00 90.06 86 ALA A N 1
ATOM 709 C CA . ALA A 1 86 ? 3.611 4.654 -0.219 1.00 90.06 86 ALA A CA 1
ATOM 710 C C . ALA A 1 86 ? 3.062 3.585 0.744 1.00 90.06 86 ALA A C 1
ATOM 712 O O . ALA A 1 86 ? 2.442 3.927 1.750 1.00 90.06 86 ALA A O 1
ATOM 713 N N . ASP A 1 87 ? 3.352 2.307 0.485 1.00 89.75 87 ASP A N 1
ATOM 714 C CA . ASP A 1 87 ? 2.964 1.177 1.332 1.00 89.75 87 ASP A CA 1
ATOM 715 C C . ASP A 1 87 ? 3.543 1.333 2.752 1.00 89.75 87 ASP A C 1
ATOM 717 O O . ASP A 1 87 ? 2.852 1.051 3.726 1.00 89.75 87 ASP A O 1
ATOM 721 N N . LEU A 1 88 ? 4.784 1.812 2.907 1.00 88.88 88 LEU A N 1
ATOM 722 C CA . LEU A 1 88 ? 5.403 2.051 4.219 1.00 88.88 88 LEU A CA 1
ATOM 723 C C . LEU A 1 88 ? 4.687 3.124 5.033 1.00 88.88 88 LEU A C 1
ATOM 725 O O . LEU A 1 88 ? 4.503 2.964 6.241 1.00 88.88 88 LEU A O 1
ATOM 729 N N . GLU A 1 89 ? 4.242 4.197 4.392 1.00 89.19 89 GLU A N 1
ATOM 730 C CA . GLU A 1 89 ? 3.450 5.219 5.073 1.00 89.19 89 GLU A CA 1
ATOM 731 C C . GLU A 1 89 ? 2.085 4.688 5.509 1.00 89.19 89 GLU A C 1
ATOM 733 O O . GLU A 1 89 ? 1.670 4.927 6.646 1.00 89.19 89 GLU A O 1
ATOM 738 N N . VAL A 1 90 ? 1.423 3.914 4.644 1.00 91.06 90 VAL A N 1
ATOM 739 C CA . VAL A 1 90 ? 0.158 3.255 4.980 1.00 91.06 90 VAL A CA 1
ATOM 740 C C . VAL A 1 90 ? 0.354 2.275 6.138 1.00 91.06 90 VAL A C 1
ATOM 742 O O . VAL A 1 90 ? -0.406 2.298 7.100 1.00 91.06 90 VAL A O 1
ATOM 745 N N . GLU A 1 91 ? 1.394 1.444 6.111 1.00 89.94 91 GLU A N 1
ATOM 746 C CA . GLU A 1 91 ? 1.688 0.494 7.189 1.00 89.94 91 GLU A CA 1
ATOM 747 C C . GLU A 1 91 ? 2.003 1.195 8.517 1.00 89.94 91 GLU A C 1
ATOM 749 O O . GLU A 1 91 ? 1.574 0.735 9.578 1.00 89.94 91 GLU A O 1
ATOM 754 N N . ASN A 1 92 ? 2.713 2.323 8.486 1.00 90.88 92 ASN A N 1
ATOM 755 C CA . ASN A 1 92 ? 2.959 3.131 9.681 1.00 90.88 92 ASN A CA 1
ATOM 756 C C . ASN A 1 92 ? 1.660 3.725 10.236 1.00 90.88 92 ASN A C 1
ATOM 758 O O . ASN A 1 92 ? 1.437 3.680 11.447 1.00 90.88 92 ASN A O 1
ATOM 762 N N . TYR A 1 93 ? 0.775 4.206 9.363 1.00 91.50 93 TYR A N 1
ATOM 763 C CA . TYR A 1 93 ? -0.561 4.647 9.750 1.00 91.50 93 TYR A CA 1
ATOM 764 C C . TYR A 1 93 ? -1.378 3.513 10.386 1.00 91.50 93 TYR A C 1
ATOM 766 O O . TYR A 1 93 ? -1.912 3.675 11.485 1.00 91.50 93 TYR A O 1
ATOM 774 N N . LEU A 1 94 ? -1.401 2.332 9.758 1.00 89.19 94 LEU A N 1
ATOM 775 C CA . LEU A 1 94 ? -2.086 1.146 10.279 1.00 89.19 94 LEU A CA 1
ATOM 776 C C . LEU A 1 94 ? -1.565 0.738 11.664 1.00 89.19 94 LEU A C 1
ATOM 778 O O . LEU A 1 94 ? -2.354 0.420 12.553 1.00 89.19 94 LEU A O 1
ATOM 782 N N . LYS A 1 95 ? -0.248 0.808 11.897 1.00 90.50 95 LYS A N 1
ATOM 783 C CA . LYS A 1 95 ? 0.340 0.562 13.225 1.00 90.50 95 LYS A CA 1
ATOM 784 C C . LYS A 1 95 ? -0.167 1.557 14.266 1.00 90.50 95 LYS A C 1
ATOM 786 O O . LYS A 1 95 ? -0.529 1.134 15.361 1.00 90.50 95 LYS A O 1
ATOM 791 N N . ILE A 1 96 ? -0.246 2.847 13.931 1.00 88.94 96 ILE A N 1
ATOM 792 C CA . ILE A 1 96 ? -0.750 3.886 14.845 1.00 88.94 96 ILE A CA 1
ATOM 793 C C . ILE A 1 96 ? -2.208 3.616 15.245 1.00 88.94 96 ILE A C 1
ATOM 795 O O . ILE A 1 96 ? -2.562 3.780 16.414 1.00 88.94 96 ILE A O 1
ATOM 799 N N . ILE A 1 97 ? -3.061 3.201 14.305 1.00 88.00 97 ILE A N 1
ATOM 800 C CA . ILE A 1 97 ? -4.480 2.940 14.599 1.00 88.00 97 ILE A CA 1
ATOM 801 C C . ILE A 1 97 ? -4.724 1.566 15.233 1.00 88.00 97 ILE A C 1
ATOM 803 O O . ILE A 1 97 ? -5.735 1.390 15.906 1.00 88.00 97 ILE A O 1
ATOM 807 N N . SER A 1 98 ? -3.804 0.607 15.076 1.00 84.25 98 SER A N 1
ATOM 808 C CA . SER A 1 98 ? -3.964 -0.763 15.586 1.00 84.25 98 SER A CA 1
ATOM 809 C C . SER A 1 98 ? -4.162 -0.847 17.103 1.00 84.25 98 SER A C 1
ATOM 811 O O . SER A 1 98 ? -4.784 -1.790 17.578 1.00 84.25 98 SER A O 1
ATOM 813 N N . GLY A 1 99 ? -3.690 0.146 17.864 1.00 80.25 99 GLY A N 1
ATOM 814 C CA . GLY A 1 99 ? -3.894 0.238 19.314 1.00 80.25 99 GLY A CA 1
ATOM 815 C C . GLY A 1 99 ? -5.117 1.054 19.743 1.00 80.25 99 GLY A C 1
ATOM 816 O O . GLY A 1 99 ? -5.320 1.252 20.938 1.00 80.25 99 GLY A O 1
ATOM 817 N N . LYS A 1 100 ? -5.910 1.584 18.804 1.00 83.06 100 LYS A N 1
ATOM 818 C CA . LYS A 1 100 ? -7.040 2.475 19.100 1.00 83.06 100 LYS A CA 1
ATOM 819 C C . LYS A 1 100 ? -8.371 1.724 19.076 1.00 83.06 100 LYS A C 1
ATOM 821 O O . LYS A 1 100 ? -8.587 0.833 18.255 1.00 83.06 100 LYS A O 1
ATOM 826 N N . ASN A 1 101 ? -9.294 2.133 19.942 1.00 79.75 101 ASN A N 1
ATOM 827 C CA . ASN A 1 101 ? -10.685 1.692 19.874 1.00 79.75 101 ASN A CA 1
ATOM 828 C C . ASN A 1 101 ? -11.415 2.405 18.733 1.00 79.75 101 ASN A C 1
ATOM 830 O O . ASN A 1 101 ? -11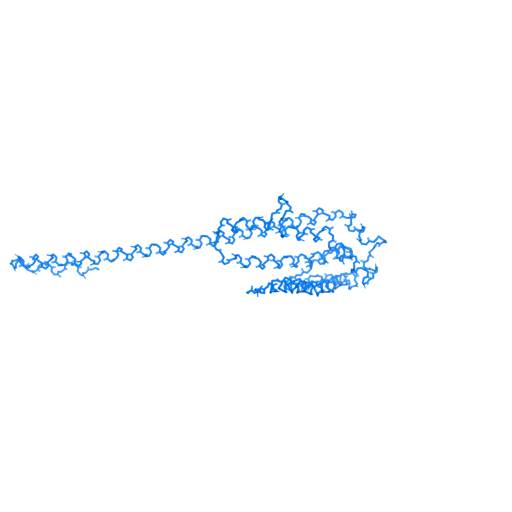.117 3.557 18.417 1.00 79.75 101 ASN A O 1
ATOM 834 N N . TYR A 1 102 ? -12.395 1.727 18.135 1.00 79.06 102 TYR A N 1
ATOM 835 C CA . TYR A 1 102 ? -13.234 2.336 17.108 1.00 79.06 102 TYR A CA 1
ATOM 836 C C . TYR A 1 102 ? -14.022 3.526 17.677 1.00 79.06 102 TYR A C 1
ATOM 838 O O . TYR A 1 102 ? -14.789 3.359 18.628 1.00 79.06 102 TYR A O 1
ATOM 846 N N . THR A 1 103 ? -13.906 4.686 17.031 1.00 81.88 103 THR A N 1
ATOM 847 C CA . THR A 1 103 ? -14.811 5.832 17.198 1.00 81.88 103 THR A CA 1
ATOM 848 C C . THR A 1 103 ? -15.347 6.263 15.833 1.00 81.88 103 THR A C 1
ATOM 850 O O . THR A 1 103 ? -14.809 5.864 14.796 1.00 81.88 103 THR A O 1
ATOM 853 N N . VAL A 1 104 ? -16.423 7.055 15.813 1.00 79.00 104 VAL A N 1
ATOM 854 C CA . VAL A 1 104 ? -16.985 7.577 14.554 1.00 79.00 104 VAL A CA 1
ATOM 855 C C . VAL A 1 104 ? -15.974 8.490 13.860 1.00 79.00 104 VAL A C 1
ATOM 857 O O . VAL A 1 104 ? -15.789 8.392 12.652 1.00 79.00 104 VAL A O 1
ATOM 860 N N . GLU A 1 105 ? -15.258 9.312 14.626 1.00 87.69 105 GLU A N 1
ATOM 861 C CA . GLU A 1 105 ? -14.225 10.223 14.126 1.00 87.69 105 GLU A CA 1
ATOM 862 C C . GLU A 1 105 ? -13.086 9.453 13.458 1.00 87.69 105 GLU A C 1
ATOM 864 O O . GLU A 1 105 ? -12.675 9.803 12.357 1.00 87.69 105 GLU A O 1
ATOM 869 N N . LEU A 1 106 ? -12.624 8.363 14.080 1.00 86.88 106 LEU A N 1
ATOM 870 C CA . LEU A 1 106 ? -11.571 7.525 13.513 1.00 86.88 106 LEU A CA 1
ATOM 871 C C . LEU A 1 106 ? -12.046 6.771 12.259 1.00 86.88 106 LEU A C 1
ATOM 873 O O . LEU A 1 106 ? -11.279 6.592 11.318 1.00 86.88 106 LEU A O 1
ATOM 877 N N . GLY A 1 107 ? -13.314 6.349 12.221 1.00 83.69 107 GLY A N 1
ATOM 878 C CA . GLY A 1 107 ? -13.920 5.761 11.023 1.00 83.69 107 GLY A CA 1
ATOM 879 C C . GLY A 1 107 ? -13.991 6.744 9.849 1.00 83.69 107 GLY A C 1
ATOM 880 O O . GLY A 1 107 ? -13.692 6.365 8.715 1.00 83.69 107 GLY A O 1
ATOM 881 N N . ASN A 1 108 ? -14.325 8.008 10.125 1.00 86.44 108 ASN A N 1
ATOM 882 C CA . ASN A 1 108 ? -14.313 9.077 9.125 1.00 86.44 108 ASN A CA 1
ATOM 883 C C . ASN A 1 108 ? -12.884 9.383 8.659 1.00 86.44 108 ASN A C 1
ATOM 885 O O . ASN A 1 108 ? -12.650 9.427 7.461 1.00 86.44 108 ASN A O 1
ATOM 889 N N . GLU A 1 109 ? -11.918 9.485 9.577 1.00 89.75 109 GLU A N 1
ATOM 890 C CA . GLU A 1 109 ? -10.500 9.702 9.251 1.00 89.75 109 GLU A CA 1
ATOM 891 C C . GLU A 1 109 ? -9.941 8.613 8.316 1.00 89.75 109 GLU A C 1
ATOM 893 O O . GLU A 1 109 ? -9.248 8.918 7.345 1.00 89.75 109 GLU A O 1
ATOM 898 N N . ILE A 1 110 ? -10.259 7.338 8.575 1.00 88.81 110 ILE A N 1
ATOM 899 C CA . ILE A 1 110 ? -9.878 6.222 7.694 1.00 88.81 110 ILE A CA 1
ATOM 900 C C . ILE A 1 110 ? -10.530 6.391 6.326 1.00 88.81 110 ILE A C 1
ATOM 902 O O . ILE A 1 110 ? -9.837 6.348 5.310 1.00 88.81 110 ILE A O 1
ATOM 906 N N . SER A 1 111 ? -11.844 6.619 6.299 1.00 86.94 111 SER A N 1
ATOM 907 C CA . SER A 1 111 ? -12.584 6.797 5.046 1.00 86.94 111 SER A CA 1
ATOM 908 C C . SER A 1 111 ? -11.995 7.945 4.228 1.00 86.94 111 SER A C 1
ATOM 910 O O . SER A 1 111 ? -11.770 7.785 3.034 1.00 86.94 111 SER A O 1
ATOM 912 N N . ASP A 1 112 ? -11.660 9.063 4.872 1.00 88.25 112 ASP A N 1
ATOM 913 C CA . ASP A 1 112 ? -11.051 10.230 4.243 1.00 88.25 112 ASP A CA 1
ATOM 914 C C . ASP A 1 112 ? -9.648 9.929 3.719 1.00 88.25 112 ASP A C 1
ATOM 916 O O . ASP A 1 112 ? -9.329 10.325 2.605 1.00 88.25 112 ASP A O 1
ATOM 920 N N . ASN A 1 113 ? -8.812 9.192 4.453 1.00 88.88 113 ASN A N 1
ATOM 921 C CA . ASN A 1 113 ? -7.460 8.842 4.005 1.00 88.88 113 ASN A CA 1
ATOM 922 C C . ASN A 1 113 ? -7.449 7.876 2.808 1.00 88.88 113 ASN A C 1
ATOM 924 O O . ASN A 1 113 ? -6.591 7.998 1.925 1.00 88.88 113 ASN A O 1
ATOM 928 N N . PHE A 1 114 ? -8.403 6.943 2.753 1.00 90.31 114 PHE A N 1
ATOM 929 C CA . PHE A 1 114 ? -8.502 5.925 1.702 1.00 90.31 114 PHE A CA 1
ATOM 930 C C . PHE A 1 114 ? -9.555 6.236 0.627 1.00 90.31 114 PHE A C 1
ATOM 932 O O . PHE A 1 114 ? -9.761 5.414 -0.263 1.00 90.31 114 PHE A O 1
ATOM 939 N N . ASN A 1 115 ? -10.199 7.409 0.655 1.00 85.75 115 ASN A N 1
ATOM 940 C CA . ASN A 1 115 ? -11.341 7.702 -0.211 1.00 85.75 115 ASN A CA 1
ATOM 941 C C . ASN A 1 115 ? -10.997 7.618 -1.710 1.00 85.75 115 ASN A C 1
ATOM 943 O O . ASN A 1 115 ? -10.344 8.506 -2.267 1.00 85.75 115 ASN A O 1
ATOM 947 N N . ILE A 1 116 ? -11.500 6.567 -2.364 1.00 82.25 116 ILE A N 1
ATOM 948 C CA . ILE A 1 116 ? -11.404 6.359 -3.817 1.00 82.25 116 ILE A CA 1
ATOM 949 C C . ILE A 1 116 ? -12.505 7.145 -4.547 1.00 82.25 116 ILE A C 1
ATOM 951 O O . ILE A 1 116 ? -12.272 7.695 -5.618 1.00 82.25 116 ILE A O 1
ATOM 955 N N . SER A 1 117 ? -13.707 7.225 -3.967 1.00 78.25 117 SER A N 1
ATOM 956 C CA . SER A 1 117 ? -14.912 7.737 -4.638 1.00 78.25 117 SER A CA 1
ATOM 957 C C . SER A 1 117 ? -14.854 9.230 -4.977 1.00 78.25 117 SER A C 1
ATOM 959 O O . SER A 1 117 ? -15.311 9.642 -6.040 1.00 78.25 117 SER A O 1
ATOM 961 N N . SER A 1 118 ? -14.258 10.038 -4.100 1.00 73.25 118 SER A N 1
ATOM 962 C CA . SER A 1 118 ? -14.100 11.486 -4.277 1.00 73.25 118 SER A CA 1
ATOM 963 C C . SER A 1 118 ? -12.759 11.878 -4.897 1.00 73.25 118 SER A C 1
ATOM 965 O O . SER A 1 118 ? -12.503 13.066 -5.086 1.00 73.25 118 SER A O 1
ATOM 967 N N . ASN A 1 119 ? -11.872 10.911 -5.165 1.00 75.62 119 ASN A N 1
ATOM 968 C CA . ASN A 1 119 ? -10.475 11.150 -5.536 1.00 75.62 119 ASN A CA 1
ATOM 969 C C . ASN A 1 119 ? -9.715 12.074 -4.557 1.00 75.62 119 ASN A C 1
ATOM 971 O O . ASN A 1 119 ? -8.730 12.707 -4.936 1.00 75.62 119 ASN A O 1
ATOM 975 N N . SER A 1 120 ? -10.170 12.202 -3.307 1.00 77.88 120 SER A N 1
ATOM 976 C CA . SER A 1 120 ? -9.594 13.144 -2.338 1.00 77.88 120 SER A CA 1
ATOM 977 C C . SER A 1 120 ? -8.714 12.475 -1.290 1.00 77.88 120 SER A C 1
ATOM 979 O O . SER A 1 120 ? -8.039 13.183 -0.545 1.00 77.88 120 SER A O 1
ATOM 981 N N . GLY A 1 121 ? -8.683 11.139 -1.235 1.00 85.12 121 GLY A N 1
ATOM 982 C CA . GLY A 1 121 ? -7.943 10.439 -0.196 1.00 85.12 121 GLY A CA 1
ATOM 983 C C . GLY A 1 121 ? -6.447 10.707 -0.239 1.00 85.12 121 GLY A C 1
ATOM 984 O O . GLY A 1 121 ? -5.844 10.752 -1.312 1.00 85.12 121 GLY A O 1
ATOM 985 N N . SER A 1 122 ? -5.836 10.908 0.928 1.00 89.00 122 SER A N 1
ATOM 986 C CA . SER A 1 122 ? -4.406 11.214 1.045 1.00 89.00 122 SER A CA 1
ATOM 987 C C . SER A 1 122 ? -3.549 10.085 0.458 1.00 89.00 122 SER A C 1
ATOM 989 O O . SER A 1 122 ? -2.688 10.336 -0.391 1.00 89.00 122 SER A O 1
ATOM 991 N N . PHE A 1 123 ? -3.847 8.831 0.816 1.00 90.94 123 PHE A N 1
ATOM 992 C CA . PHE A 1 123 ? -3.166 7.655 0.275 1.00 90.94 123 PHE A CA 1
ATOM 993 C C . PHE A 1 123 ? -3.550 7.402 -1.179 1.00 90.94 123 PHE A C 1
ATOM 995 O O . PHE A 1 123 ? -2.672 7.147 -2.002 1.00 90.94 123 PHE A O 1
ATOM 1002 N N . TYR A 1 124 ? -4.831 7.560 -1.520 1.00 91.12 124 TYR A N 1
ATOM 1003 C CA . TYR A 1 124 ? -5.308 7.467 -2.902 1.00 91.12 124 TYR A CA 1
ATOM 1004 C C . TYR A 1 124 ? -4.506 8.383 -3.838 1.00 91.12 124 TYR A C 1
ATOM 1006 O O . TYR A 1 124 ? -3.912 7.930 -4.819 1.00 91.12 124 TYR A O 1
ATOM 1014 N N . ASN A 1 125 ? -4.410 9.667 -3.491 1.00 90.25 125 ASN A N 1
ATOM 1015 C CA . ASN A 1 125 ? -3.702 10.664 -4.285 1.00 90.25 125 ASN A CA 1
ATOM 1016 C C . ASN A 1 125 ? -2.204 10.383 -4.376 1.00 90.25 125 ASN A C 1
ATOM 1018 O O . ASN A 1 125 ? -1.582 10.694 -5.393 1.00 90.25 125 ASN A O 1
ATOM 1022 N N . LYS A 1 126 ? -1.621 9.758 -3.350 1.00 91.25 126 LYS A N 1
ATOM 1023 C CA . LYS A 1 126 ? -0.214 9.366 -3.360 1.00 91.25 126 LYS A CA 1
ATOM 1024 C C . LYS A 1 126 ? 0.070 8.302 -4.416 1.00 91.25 126 LYS A C 1
ATOM 1026 O O . LYS A 1 126 ? 0.952 8.510 -5.249 1.00 91.25 126 LYS A O 1
ATOM 1031 N N . TYR A 1 127 ? -0.709 7.222 -4.449 1.00 91.19 127 TYR A N 1
ATOM 1032 C CA . TYR A 1 127 ? -0.555 6.206 -5.493 1.00 91.19 127 TYR A CA 1
ATOM 1033 C C . TYR A 1 127 ? -0.934 6.726 -6.880 1.00 91.19 127 TYR A C 1
ATOM 1035 O O . TYR A 1 127 ? -0.228 6.451 -7.851 1.00 91.19 127 TYR A O 1
ATOM 1043 N N . LYS A 1 128 ? -1.995 7.537 -6.975 1.00 90.81 128 LYS A N 1
ATOM 1044 C CA . LYS A 1 128 ? -2.392 8.187 -8.227 1.00 90.81 128 LYS A CA 1
ATOM 1045 C C . LYS A 1 128 ? -1.247 9.013 -8.809 1.00 90.81 128 LYS A C 1
ATOM 1047 O O . LYS A 1 128 ? -0.903 8.843 -9.970 1.00 90.81 128 LYS A O 1
ATOM 1052 N N . LYS A 1 129 ? -0.587 9.840 -7.992 1.00 90.69 129 LYS A N 1
ATOM 1053 C CA . LYS A 1 129 ? 0.587 10.633 -8.396 1.00 90.69 129 LYS A CA 1
ATOM 1054 C C . LYS A 1 129 ? 1.725 9.758 -8.930 1.00 90.69 129 LYS A C 1
ATOM 1056 O O . LYS A 1 129 ? 2.398 10.143 -9.887 1.00 90.69 129 LYS A O 1
ATOM 1061 N N . ILE A 1 130 ? 1.940 8.590 -8.320 1.00 91.12 130 ILE A N 1
ATOM 1062 C CA . ILE A 1 130 ? 2.961 7.645 -8.777 1.00 91.12 130 ILE A CA 1
ATOM 1063 C C . ILE A 1 130 ? 2.642 7.145 -10.188 1.00 91.12 130 ILE A C 1
ATOM 1065 O O . ILE A 1 130 ? 3.508 7.211 -11.060 1.00 91.12 130 ILE A O 1
ATOM 1069 N N . CYS A 1 131 ? 1.404 6.703 -10.412 1.00 88.12 131 CYS A N 1
ATOM 1070 C CA . CYS A 1 131 ? 0.952 6.187 -11.703 1.00 88.12 131 CYS A CA 1
ATOM 1071 C C . CYS A 1 131 ? 0.840 7.257 -12.793 1.00 88.12 131 CYS A C 1
ATOM 1073 O O . CYS A 1 131 ? 1.188 6.986 -13.938 1.00 88.12 131 CYS A O 1
ATOM 1075 N N . ASP A 1 132 ? 0.364 8.456 -12.451 1.00 86.25 132 ASP A N 1
ATOM 1076 C CA . ASP A 1 132 ? 0.078 9.513 -13.425 1.00 86.25 132 ASP A CA 1
ATOM 1077 C C . ASP A 1 132 ? 1.349 10.065 -14.075 1.00 86.25 132 ASP A C 1
ATOM 1079 O O . ASP A 1 132 ? 1.334 10.424 -15.252 1.00 86.25 132 ASP A O 1
ATOM 1083 N N . TRP A 1 133 ? 2.445 10.172 -13.319 1.00 85.88 133 TRP A N 1
ATOM 1084 C CA . TRP A 1 133 ? 3.666 10.778 -13.853 1.00 85.88 133 TRP A CA 1
ATOM 1085 C C . TRP A 1 133 ? 4.964 10.300 -13.222 1.00 85.88 133 TRP A C 1
ATOM 1087 O O . TRP A 1 133 ? 5.957 10.188 -13.938 1.00 85.88 133 TRP A O 1
ATOM 1097 N N . LYS A 1 134 ? 4.993 9.998 -11.919 1.00 90.19 134 LYS A N 1
ATOM 1098 C CA . LYS A 1 134 ? 6.271 9.780 -11.225 1.00 90.19 134 LYS A CA 1
ATOM 1099 C C . LYS A 1 134 ? 7.039 8.574 -11.755 1.00 90.19 134 LYS A C 1
ATOM 1101 O O . LYS A 1 134 ? 8.242 8.662 -11.968 1.00 90.19 134 LYS A O 1
ATOM 1106 N N . VAL A 1 135 ? 6.347 7.463 -12.011 1.00 89.44 135 VAL A N 1
ATOM 1107 C CA . VAL A 1 135 ? 6.978 6.260 -12.573 1.00 89.44 135 VAL A CA 1
ATOM 1108 C C . VAL A 1 135 ? 7.545 6.522 -13.972 1.00 89.44 135 VAL A C 1
ATOM 1110 O O . VAL A 1 135 ? 8.625 6.036 -14.299 1.00 89.44 135 VAL A O 1
ATOM 1113 N N . VAL A 1 136 ? 6.859 7.335 -14.783 1.00 88.88 136 VAL A N 1
ATOM 1114 C CA . VAL A 1 136 ? 7.289 7.688 -16.145 1.00 88.88 136 VAL A CA 1
ATOM 1115 C C . VAL A 1 136 ? 8.504 8.611 -16.106 1.00 88.88 136 VAL A C 1
ATOM 1117 O O . VAL A 1 136 ? 9.459 8.406 -16.851 1.00 88.88 136 VAL A O 1
ATOM 1120 N N . GLU A 1 137 ? 8.484 9.612 -15.230 1.00 90.06 137 GLU A N 1
ATOM 1121 C CA . GLU A 1 137 ? 9.602 10.532 -15.028 1.00 90.06 137 GLU A CA 1
ATOM 1122 C C . GLU A 1 137 ? 10.848 9.794 -14.530 1.00 90.06 137 GLU A C 1
ATOM 1124 O O . GLU A 1 137 ? 11.902 9.897 -15.153 1.00 90.06 137 GLU A O 1
ATOM 1129 N N . TYR A 1 138 ? 10.714 8.966 -13.492 1.00 91.88 138 TYR A N 1
ATOM 1130 C CA . TYR A 1 138 ? 11.838 8.213 -12.928 1.00 91.88 138 TYR A CA 1
ATOM 1131 C C . TYR A 1 138 ? 12.402 7.194 -13.923 1.00 91.88 138 TYR A C 1
ATOM 1133 O O . TYR A 1 138 ? 13.615 7.016 -14.000 1.00 91.88 138 TYR A O 1
ATOM 1141 N N . SER A 1 139 ? 11.545 6.563 -14.731 1.00 90.44 139 SER A N 1
ATOM 1142 C CA . SER A 1 139 ? 11.997 5.673 -15.807 1.00 90.44 139 SER A CA 1
ATOM 1143 C C . SER A 1 139 ? 12.791 6.431 -16.877 1.00 90.44 139 SER A C 1
ATOM 1145 O O . SER A 1 139 ? 13.779 5.913 -17.392 1.00 90.44 139 SER A O 1
ATOM 1147 N N . ALA A 1 140 ? 12.395 7.666 -17.202 1.00 90.00 140 ALA A N 1
ATOM 1148 C CA . ALA A 1 140 ? 13.129 8.508 -18.144 1.00 90.00 140 ALA A CA 1
ATOM 1149 C C . ALA A 1 140 ? 14.487 8.956 -17.593 1.00 90.00 140 ALA A C 1
ATOM 1151 O O . ALA A 1 140 ? 15.493 8.793 -18.281 1.00 90.00 140 ALA A O 1
ATOM 1152 N N . GLU A 1 141 ? 14.528 9.434 -16.348 1.00 92.75 141 GLU A N 1
ATOM 1153 C CA . GLU A 1 141 ? 15.778 9.787 -15.660 1.00 92.75 141 GLU A CA 1
ATOM 1154 C C . GLU A 1 141 ? 16.736 8.591 -15.566 1.00 92.75 141 GLU A C 1
ATOM 1156 O O . GLU A 1 141 ? 17.946 8.738 -15.727 1.00 92.75 141 GLU A O 1
ATOM 1161 N N . PHE A 1 142 ? 16.207 7.388 -15.330 1.00 93.25 142 PHE A N 1
ATOM 1162 C CA . PHE A 1 142 ? 17.002 6.165 -15.294 1.00 93.25 142 PHE A CA 1
ATOM 1163 C C . PHE A 1 142 ? 17.690 5.887 -16.637 1.00 93.25 142 PHE A C 1
ATOM 1165 O O . PHE A 1 142 ? 18.893 5.630 -16.672 1.00 93.25 142 PHE A O 1
ATOM 1172 N N . VAL A 1 143 ? 16.952 5.965 -17.748 1.00 91.25 143 VAL A N 1
ATOM 1173 C CA . VAL A 1 143 ? 17.510 5.739 -19.092 1.00 91.25 143 VAL A CA 1
ATOM 1174 C C . VAL A 1 143 ? 18.520 6.825 -19.461 1.00 91.25 143 VAL A C 1
ATOM 1176 O O . VAL A 1 143 ? 19.563 6.517 -20.031 1.00 91.25 143 VAL A O 1
ATOM 1179 N N . GLU A 1 144 ? 18.259 8.078 -19.091 1.00 90.25 144 GLU A N 1
ATOM 1180 C CA . GLU A 1 144 ? 19.210 9.178 -19.277 1.00 90.25 144 GLU A CA 1
ATOM 1181 C C . GLU A 1 144 ? 20.513 8.938 -18.498 1.00 90.25 144 GLU A C 1
ATOM 1183 O O . GLU A 1 144 ? 21.604 9.109 -19.039 1.00 90.25 144 GLU A O 1
ATOM 1188 N N . LYS A 1 145 ? 20.410 8.463 -17.251 1.00 91.56 145 LYS A N 1
ATOM 1189 C CA . LYS A 1 145 ? 21.560 8.203 -16.376 1.00 91.56 145 LYS A CA 1
ATOM 1190 C C . LYS A 1 145 ? 22.392 6.994 -16.807 1.00 91.56 145 LYS A C 1
ATOM 1192 O O . LYS A 1 145 ? 23.615 7.033 -16.686 1.00 91.56 145 LYS A O 1
ATOM 1197 N N . TYR A 1 146 ? 21.758 5.906 -17.249 1.00 88.50 146 TYR A N 1
ATOM 1198 C CA . TYR A 1 146 ? 22.447 4.630 -17.495 1.00 88.50 146 TYR A CA 1
ATOM 1199 C C . TYR A 1 146 ? 22.583 4.243 -18.979 1.00 88.50 146 TYR A C 1
ATOM 1201 O O . TYR A 1 146 ? 23.309 3.293 -19.290 1.00 88.50 146 TYR A O 1
ATOM 1209 N N . GLY A 1 147 ? 21.961 4.990 -19.894 1.00 83.88 147 GLY A N 1
ATOM 1210 C CA . GLY A 1 147 ? 22.158 4.901 -21.342 1.00 83.88 147 GLY A CA 1
ATOM 1211 C C . GLY A 1 147 ? 20.996 4.272 -22.117 1.00 83.88 147 GLY A C 1
ATOM 1212 O O . GLY A 1 147 ? 20.138 3.582 -21.575 1.00 83.88 147 GLY A O 1
ATOM 1213 N N . SER A 1 148 ? 20.990 4.470 -23.437 1.00 77.12 148 SER A N 1
ATOM 1214 C CA . SER A 1 148 ? 19.905 4.031 -24.327 1.00 77.12 148 SER A CA 1
ATOM 1215 C C . SER A 1 148 ? 19.837 2.522 -24.569 1.00 77.12 148 SER A C 1
ATOM 1217 O O . SER A 1 148 ? 18.809 2.048 -25.032 1.00 77.12 148 SER A O 1
ATOM 1219 N N . TRP A 1 149 ? 20.875 1.746 -24.225 1.00 81.62 149 TRP A N 1
ATOM 1220 C CA . TRP A 1 149 ? 20.852 0.280 -24.380 1.00 81.62 149 TRP A CA 1
ATOM 1221 C C . TRP A 1 149 ? 19.741 -0.389 -23.552 1.00 81.62 149 TRP A C 1
ATOM 1223 O O . TRP A 1 149 ? 19.327 -1.506 -23.846 1.00 81.62 149 TRP A O 1
ATOM 1233 N N . TYR A 1 150 ? 19.243 0.312 -22.531 1.00 81.12 150 TYR A N 1
ATOM 1234 C CA . TYR A 1 150 ? 18.079 -0.061 -21.730 1.00 81.12 150 TYR A CA 1
ATOM 1235 C C . TYR A 1 150 ? 16.740 0.075 -22.476 1.00 81.12 150 TYR A C 1
ATOM 1237 O O . TYR 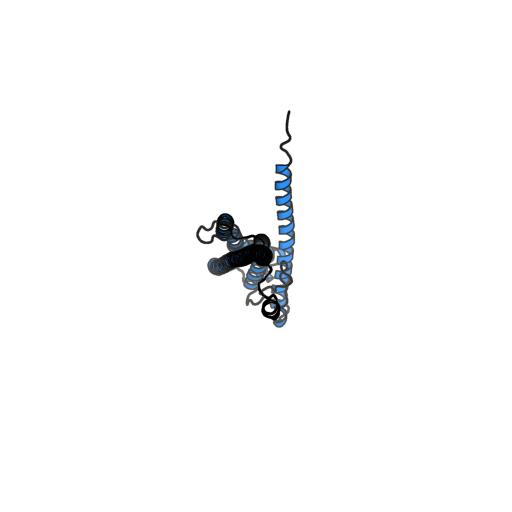A 1 150 ? 15.690 -0.185 -21.891 1.00 81.12 150 TYR A O 1
ATOM 1245 N N . LEU A 1 151 ? 16.765 0.481 -23.745 1.00 81.62 151 LEU A N 1
ATOM 1246 C CA . LEU A 1 151 ? 15.629 0.492 -24.655 1.00 81.62 151 LEU A CA 1
ATOM 1247 C C . LEU A 1 151 ? 15.855 -0.556 -25.745 1.00 81.62 151 LEU A C 1
ATOM 1249 O O . LEU A 1 151 ? 16.928 -0.654 -26.335 1.00 81.62 151 LEU A O 1
ATOM 1253 N N . SER A 1 152 ? 14.818 -1.337 -26.016 1.00 76.94 152 SER A N 1
ATOM 1254 C CA . SER A 1 152 ? 14.752 -2.289 -27.124 1.00 76.94 152 SER A CA 1
ATOM 1255 C C . SER A 1 152 ? 14.207 -1.662 -28.412 1.00 76.94 152 SER A C 1
ATOM 1257 O O . SER A 1 152 ? 14.183 -2.316 -29.453 1.00 76.94 152 SER A O 1
ATOM 1259 N N . THR A 1 153 ? 13.767 -0.401 -28.349 1.00 75.31 153 THR A N 1
ATOM 1260 C CA . THR A 1 153 ? 13.169 0.343 -29.463 1.00 75.31 153 THR A CA 1
ATOM 1261 C C . THR A 1 153 ? 13.795 1.731 -29.611 1.00 75.31 153 THR A C 1
ATOM 1263 O O . THR A 1 153 ? 14.305 2.289 -28.643 1.00 75.31 153 THR A O 1
ATOM 1266 N N . ASP A 1 154 ? 13.685 2.323 -30.806 1.00 74.00 154 ASP A N 1
ATOM 1267 C CA . ASP A 1 154 ? 14.109 3.711 -31.067 1.00 74.00 154 ASP A CA 1
ATOM 1268 C C . ASP A 1 154 ? 13.167 4.759 -30.441 1.00 74.00 154 ASP A C 1
ATOM 1270 O O . ASP A 1 154 ? 13.443 5.961 -30.466 1.00 74.00 154 ASP A O 1
ATOM 1274 N N . LYS A 1 155 ? 12.024 4.328 -29.888 1.00 76.75 155 LYS A N 1
ATOM 1275 C CA . LYS A 1 155 ? 11.096 5.223 -29.195 1.00 76.75 155 LYS A CA 1
ATOM 1276 C C . LYS A 1 155 ? 11.695 5.645 -27.860 1.00 76.75 155 LYS A C 1
ATOM 1278 O O . LYS A 1 155 ? 12.255 4.833 -27.128 1.00 76.75 155 LYS A O 1
ATOM 1283 N N . ASN A 1 156 ? 11.497 6.910 -27.489 1.00 80.44 156 ASN A N 1
ATOM 1284 C CA . ASN A 1 156 ? 11.820 7.330 -26.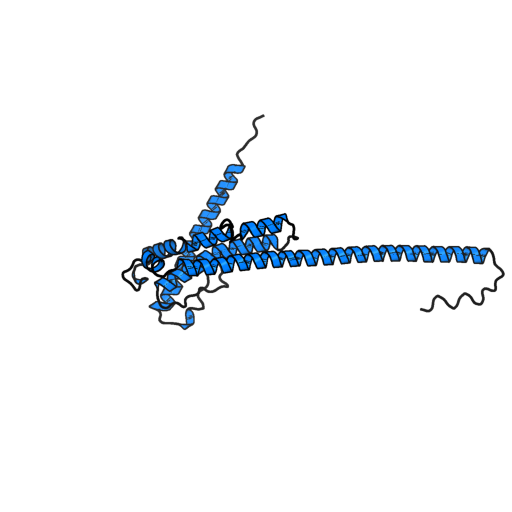132 1.00 80.44 156 ASN A CA 1
ATOM 1285 C C . ASN A 1 156 ? 10.920 6.582 -25.121 1.00 80.44 156 ASN A C 1
ATOM 1287 O O . ASN A 1 156 ? 9.781 6.209 -25.420 1.00 80.44 156 ASN A O 1
ATOM 1291 N N . ILE A 1 157 ? 11.421 6.372 -23.900 1.00 80.25 157 ILE A N 1
ATOM 1292 C CA . ILE A 1 157 ? 10.694 5.595 -22.885 1.00 80.25 157 ILE A CA 1
ATOM 1293 C C . ILE A 1 157 ? 9.374 6.251 -22.462 1.00 80.25 157 ILE A C 1
ATOM 1295 O O . ILE A 1 157 ? 8.429 5.557 -22.101 1.00 80.25 157 ILE A O 1
ATOM 1299 N N . LYS A 1 158 ? 9.265 7.584 -22.546 1.00 82.00 158 LYS A N 1
ATOM 1300 C CA . LYS A 1 158 ? 8.022 8.294 -22.215 1.00 82.00 158 LYS A CA 1
ATOM 1301 C C . LYS A 1 158 ? 6.909 7.930 -23.195 1.00 82.00 158 LYS A C 1
ATOM 1303 O O . LYS A 1 158 ? 5.785 7.701 -22.764 1.00 82.00 158 LYS A O 1
ATOM 1308 N N . ASP A 1 159 ? 7.224 7.845 -24.479 1.00 80.00 159 ASP A N 1
ATOM 1309 C CA . ASP A 1 159 ? 6.284 7.507 -25.541 1.00 80.00 159 ASP A CA 1
ATOM 1310 C C . ASP A 1 159 ? 5.957 6.016 -25.509 1.00 80.00 159 ASP A C 1
ATOM 1312 O O . ASP A 1 159 ? 4.787 5.659 -25.590 1.00 80.00 159 ASP A O 1
ATOM 1316 N N . PHE A 1 160 ? 6.945 5.149 -25.251 1.00 76.44 160 PHE A N 1
ATOM 1317 C CA . PHE A 1 160 ? 6.700 3.720 -25.023 1.00 76.44 160 PHE A CA 1
ATOM 1318 C C . PHE A 1 160 ? 5.691 3.488 -23.884 1.00 76.44 160 PHE A C 1
ATOM 1320 O O . PHE A 1 160 ? 4.718 2.752 -24.043 1.00 76.44 160 PHE A O 1
ATOM 1327 N N . LEU A 1 161 ? 5.887 4.156 -22.743 1.00 76.19 161 LEU A N 1
ATOM 1328 C CA . LEU A 1 161 ? 5.025 3.998 -21.568 1.00 76.19 161 LEU A CA 1
ATOM 1329 C C . LEU A 1 161 ? 3.657 4.681 -21.721 1.00 76.19 161 LEU A C 1
ATOM 1331 O O . LEU A 1 161 ? 2.696 4.255 -21.076 1.00 76.19 161 LEU A O 1
ATOM 1335 N N . LYS A 1 162 ? 3.544 5.713 -22.565 1.00 71.75 162 LYS A N 1
ATOM 1336 C CA . LYS A 1 162 ? 2.263 6.345 -22.923 1.00 71.75 162 LYS A CA 1
ATOM 1337 C C . LYS A 1 162 ? 1.457 5.499 -23.910 1.00 71.75 162 LYS A C 1
ATOM 1339 O O . LYS A 1 162 ? 0.248 5.361 -23.726 1.00 71.75 162 LYS A O 1
ATOM 1344 N N . ASP A 1 163 ? 2.117 4.928 -24.917 1.00 64.81 163 ASP A N 1
ATOM 1345 C CA . ASP A 1 163 ? 1.496 4.110 -25.964 1.00 64.81 163 ASP A CA 1
ATOM 1346 C C . ASP A 1 163 ? 0.958 2.781 -25.403 1.00 64.81 163 ASP A C 1
ATOM 1348 O O . ASP A 1 163 ? -0.124 2.332 -25.790 1.00 64.81 163 ASP A O 1
ATOM 1352 N N . ASP A 1 164 ? 1.657 2.170 -24.437 1.00 58.75 164 ASP A N 1
ATOM 1353 C CA . ASP A 1 164 ? 1.268 0.899 -23.804 1.00 58.75 164 ASP A CA 1
ATOM 1354 C C . ASP A 1 164 ? 0.155 1.071 -22.745 1.00 58.75 164 ASP A C 1
ATOM 1356 O O . ASP A 1 164 ? 0.247 0.520 -21.655 1.00 58.75 164 ASP A O 1
ATOM 1360 N N . LYS A 1 165 ? -0.891 1.875 -23.021 1.00 50.94 165 LYS A N 1
ATOM 1361 C CA . LYS A 1 165 ? -2.147 2.030 -22.230 1.00 50.94 165 LYS A CA 1
ATOM 1362 C C . LYS A 1 165 ? -1.981 1.959 -20.693 1.00 50.94 165 LYS A C 1
ATOM 1364 O O . LYS A 1 165 ? -2.860 1.449 -19.983 1.00 50.94 165 LYS A O 1
ATOM 1369 N N . SER A 1 166 ? -0.862 2.459 -20.170 1.00 52.06 166 SER A N 1
ATOM 1370 C CA . SER A 1 166 ? -0.365 2.122 -18.828 1.00 52.06 166 SER A CA 1
ATOM 1371 C C . SER A 1 166 ? -1.155 2.791 -17.702 1.00 52.06 166 SER A C 1
ATOM 1373 O O . SER A 1 166 ? -1.032 2.398 -16.543 1.00 52.06 166 SER A O 1
ATOM 1375 N N . SER A 1 167 ? -2.066 3.713 -18.032 1.00 56.50 167 SER A N 1
ATOM 1376 C CA . SER A 1 167 ? -2.941 4.352 -17.052 1.00 56.50 167 SER A CA 1
ATOM 1377 C C . SER A 1 167 ? -3.942 3.368 -16.437 1.00 56.50 167 SER A C 1
ATOM 1379 O O . SER A 1 167 ? -4.001 3.249 -15.220 1.00 56.50 167 SER A O 1
ATOM 1381 N N . SER A 1 168 ? -4.670 2.574 -17.234 1.00 66.50 168 SER A N 1
ATOM 1382 C CA . SER A 1 168 ? -5.753 1.723 -16.697 1.00 66.50 168 SER A CA 1
ATOM 1383 C C . SER A 1 168 ? -5.268 0.609 -15.758 1.00 66.50 168 SER A C 1
ATOM 1385 O O . SER A 1 168 ? -5.894 0.346 -14.732 1.00 66.50 168 SER A O 1
ATOM 1387 N N . LYS A 1 169 ? -4.131 -0.032 -16.064 1.00 79.38 169 LYS A N 1
ATOM 1388 C CA . LYS A 1 169 ? -3.575 -1.119 -15.239 1.00 79.38 169 LYS A CA 1
ATOM 1389 C C . LYS A 1 169 ? -3.001 -0.596 -13.925 1.00 79.38 169 LYS A C 1
ATOM 1391 O O . LYS A 1 169 ? -3.277 -1.181 -12.880 1.00 79.38 169 LYS A O 1
ATOM 1396 N N . CYS A 1 170 ? -2.254 0.509 -13.975 1.00 84.50 170 CYS A N 1
ATOM 1397 C CA . CYS A 1 170 ? -1.702 1.140 -12.778 1.00 84.50 170 CYS A CA 1
ATOM 1398 C C . CYS A 1 170 ? -2.833 1.657 -11.878 1.00 84.50 170 CYS A C 1
ATOM 1400 O O . CYS A 1 170 ? -2.840 1.373 -10.680 1.00 84.50 170 CYS A O 1
ATOM 1402 N N . THR A 1 171 ? -3.853 2.293 -12.469 1.00 86.94 171 THR A N 1
ATOM 1403 C CA . THR A 1 171 ? -5.062 2.731 -11.760 1.00 86.94 171 THR A CA 1
ATOM 1404 C C . THR A 1 171 ? -5.796 1.592 -11.073 1.00 86.94 171 THR A C 1
ATOM 1406 O O . THR A 1 171 ? -6.088 1.680 -9.882 1.00 86.94 171 THR A O 1
ATOM 1409 N N . ASN A 1 172 ? -6.037 0.486 -11.774 1.00 87.44 172 ASN A N 1
ATOM 1410 C CA . ASN A 1 172 ? -6.689 -0.677 -11.173 1.00 87.44 172 ASN A CA 1
ATOM 1411 C C . ASN A 1 172 ? -5.865 -1.265 -10.020 1.00 87.44 172 ASN A C 1
ATOM 1413 O O . ASN A 1 172 ? -6.425 -1.620 -8.979 1.00 87.44 172 ASN A O 1
ATOM 1417 N N . LEU A 1 173 ? -4.541 -1.341 -10.183 1.00 87.44 173 LEU A N 1
ATOM 1418 C CA . LEU A 1 173 ? -3.645 -1.858 -9.155 1.00 87.44 173 LEU A CA 1
ATOM 1419 C C . LEU A 1 173 ? -3.694 -1.001 -7.889 1.00 87.44 173 LEU A C 1
ATOM 1421 O O . LEU A 1 173 ? -3.880 -1.546 -6.798 1.00 87.44 173 LEU A O 1
ATOM 1425 N N . PHE A 1 174 ? -3.558 0.323 -8.009 1.00 89.69 174 PHE A N 1
ATOM 1426 C CA . PHE A 1 174 ? -3.572 1.150 -6.809 1.00 89.69 174 PHE A CA 1
ATOM 1427 C C . PHE A 1 174 ? -4.957 1.268 -6.181 1.00 89.69 174 PHE A C 1
ATOM 1429 O O . PHE A 1 174 ? -5.042 1.264 -4.959 1.00 89.69 174 PHE A O 1
ATOM 1436 N N . ASN A 1 175 ? -6.038 1.290 -6.966 1.00 90.38 175 ASN A N 1
ATOM 1437 C CA . ASN A 1 175 ? -7.396 1.244 -6.417 1.00 90.38 175 ASN A CA 1
ATOM 1438 C C . ASN A 1 175 ? -7.602 -0.021 -5.577 1.00 90.38 175 ASN A C 1
ATOM 1440 O O . ASN A 1 175 ? -8.128 0.047 -4.468 1.00 90.38 175 ASN A O 1
ATOM 1444 N N . THR A 1 176 ? -7.117 -1.164 -6.072 1.00 90.06 176 THR A N 1
ATOM 1445 C CA . THR A 1 176 ? -7.160 -2.436 -5.339 1.00 90.06 176 THR A CA 1
ATOM 1446 C C . THR A 1 176 ? -6.347 -2.360 -4.047 1.00 90.06 176 THR A C 1
ATOM 1448 O O . THR A 1 176 ? -6.832 -2.770 -2.996 1.00 90.06 176 THR A O 1
ATOM 1451 N N . LYS A 1 177 ? -5.129 -1.802 -4.095 1.00 90.38 177 LYS A N 1
ATOM 1452 C CA . LYS A 1 177 ? -4.272 -1.618 -2.910 1.00 90.38 177 LYS A CA 1
ATOM 1453 C C . LYS A 1 177 ? -4.915 -0.712 -1.863 1.00 90.38 177 LYS A C 1
ATOM 1455 O O . LYS A 1 177 ? -5.000 -1.099 -0.703 1.00 90.38 177 LYS A O 1
ATOM 1460 N N . VAL A 1 178 ? -5.378 0.470 -2.268 1.00 91.56 178 VAL A N 1
ATOM 1461 C CA . VAL A 1 178 ? -6.035 1.448 -1.387 1.00 91.56 178 VAL A CA 1
ATOM 1462 C C . VAL A 1 178 ? -7.246 0.809 -0.717 1.00 91.56 178 VAL A C 1
ATOM 1464 O O . VAL A 1 178 ? -7.374 0.892 0.502 1.00 91.56 178 VAL A O 1
ATOM 1467 N N . LYS A 1 179 ? -8.075 0.088 -1.484 1.00 88.88 179 LYS A N 1
ATOM 1468 C CA . LYS A 1 179 ? -9.242 -0.604 -0.937 1.00 88.88 179 LYS A CA 1
ATOM 1469 C C . LYS A 1 179 ? -8.864 -1.711 0.048 1.00 88.88 179 LYS A C 1
ATOM 1471 O O . LYS A 1 179 ? -9.445 -1.797 1.124 1.00 88.88 179 LYS A O 1
ATOM 1476 N N . ALA A 1 180 ? -7.863 -2.526 -0.283 1.00 89.00 180 ALA A N 1
ATOM 1477 C CA . ALA A 1 180 ? -7.390 -3.583 0.606 1.00 89.00 180 ALA A CA 1
ATOM 1478 C C . ALA A 1 180 ? -6.860 -3.022 1.936 1.00 89.00 180 ALA A C 1
ATOM 1480 O O . ALA A 1 180 ? -7.146 -3.574 2.997 1.00 89.00 180 ALA A O 1
ATOM 1481 N N . TYR A 1 181 ? -6.123 -1.909 1.902 1.00 92.00 181 TYR A N 1
ATOM 1482 C CA . TYR A 1 181 ? -5.641 -1.255 3.118 1.00 92.00 181 TYR A CA 1
ATOM 1483 C C . TYR A 1 181 ? -6.764 -0.624 3.947 1.00 92.00 181 TYR A C 1
ATOM 1485 O O . TYR A 1 181 ? -6.740 -0.738 5.173 1.00 92.00 181 TYR A O 1
ATOM 1493 N N . GLU A 1 182 ? -7.764 -0.023 3.300 1.00 90.94 182 GLU A N 1
ATOM 1494 C CA . GLU A 1 182 ? -8.977 0.464 3.964 1.00 90.94 182 GLU A CA 1
ATOM 1495 C C . GLU A 1 182 ? -9.694 -0.677 4.705 1.00 90.94 182 GLU A C 1
ATOM 1497 O O . GLU A 1 182 ? -10.020 -0.564 5.889 1.00 90.94 182 GLU A O 1
ATOM 1502 N N . ASP A 1 183 ? -9.887 -1.813 4.034 1.00 83.94 183 ASP A N 1
ATOM 1503 C CA . ASP A 1 183 ? -10.565 -2.974 4.610 1.00 83.94 183 ASP A CA 1
ATOM 1504 C C . ASP A 1 183 ? -9.778 -3.557 5.796 1.00 83.94 183 ASP A C 1
ATOM 1506 O O . ASP A 1 183 ? -10.369 -3.906 6.824 1.00 83.94 183 ASP A O 1
ATOM 1510 N N . VAL A 1 184 ? -8.443 -3.601 5.705 1.00 88.62 184 VAL A N 1
ATOM 1511 C CA . VAL A 1 184 ? -7.561 -3.983 6.821 1.00 88.62 184 VAL A CA 1
ATOM 1512 C C . VAL A 1 184 ? -7.709 -3.015 7.998 1.00 88.62 184 VAL A C 1
ATOM 1514 O O . VAL A 1 184 ? -7.838 -3.471 9.137 1.00 88.62 184 VAL A O 1
ATOM 1517 N N . ALA A 1 185 ? -7.745 -1.703 7.749 1.00 88.94 185 ALA A N 1
ATOM 1518 C CA . ALA A 1 185 ? -7.935 -0.694 8.791 1.00 88.94 185 ALA A CA 1
ATOM 1519 C C . ALA A 1 185 ? -9.261 -0.910 9.541 1.00 88.94 185 ALA A C 1
ATOM 1521 O O . ALA A 1 185 ? -9.289 -0.983 10.774 1.00 88.94 185 ALA A O 1
ATOM 1522 N N . PHE A 1 186 ? -10.361 -1.103 8.809 1.00 83.75 186 PHE A N 1
ATOM 1523 C CA . PHE A 1 186 ? -11.663 -1.378 9.417 1.00 83.75 186 PHE A CA 1
ATOM 1524 C C . PHE A 1 186 ? -11.710 -2.723 10.146 1.00 83.75 186 PHE A C 1
ATOM 1526 O O . PHE A 1 186 ? -12.348 -2.820 11.196 1.00 83.75 186 PHE A O 1
ATOM 1533 N N . ALA A 1 187 ? -11.046 -3.760 9.632 1.00 81.50 187 ALA A N 1
ATOM 1534 C CA . ALA A 1 187 ? -10.958 -5.053 10.305 1.00 81.50 187 ALA A CA 1
ATOM 1535 C C . ALA A 1 187 ? -10.221 -4.946 11.650 1.00 81.50 187 ALA A C 1
ATOM 1537 O O . ALA A 1 187 ? -10.704 -5.485 12.650 1.00 81.50 187 ALA A O 1
ATOM 1538 N N . MET A 1 188 ? -9.109 -4.202 11.702 1.00 81.94 188 MET A N 1
ATOM 1539 C CA . MET A 1 188 ? -8.376 -3.926 12.944 1.00 81.94 188 MET A CA 1
ATOM 1540 C C . MET A 1 188 ? -9.269 -3.227 13.974 1.00 81.94 188 MET A C 1
ATOM 1542 O O . MET A 1 188 ? -9.388 -3.692 15.106 1.00 81.94 188 MET A O 1
ATOM 1546 N N . LEU A 1 189 ? -9.972 -2.162 13.579 1.00 78.44 189 LEU A N 1
ATOM 1547 C CA . LEU A 1 189 ? -10.832 -1.430 14.513 1.00 78.44 189 LEU A CA 1
ATOM 1548 C C . LEU A 1 189 ? -12.040 -2.237 14.990 1.00 78.44 189 LEU A C 1
ATOM 1550 O O . LEU A 1 189 ? -12.420 -2.149 16.160 1.00 78.44 189 LEU A O 1
ATOM 1554 N N . LYS A 1 190 ? -12.653 -3.034 14.107 1.00 77.31 190 LYS A N 1
ATOM 1555 C CA . LYS A 1 190 ? -13.747 -3.938 14.488 1.00 77.31 190 LYS A CA 1
ATOM 1556 C C . LYS A 1 190 ? -13.279 -4.952 15.526 1.00 77.31 190 LYS A C 1
ATOM 1558 O O . LYS A 1 190 ? -13.993 -5.171 16.501 1.00 77.31 190 LYS A O 1
ATOM 1563 N N . ARG A 1 191 ? -12.084 -5.522 15.351 1.00 76.12 191 ARG A N 1
ATOM 1564 C CA . ARG A 1 191 ? -11.483 -6.438 16.325 1.00 76.12 191 ARG A CA 1
ATOM 1565 C C . ARG A 1 191 ? -11.268 -5.753 17.674 1.00 76.12 191 ARG A C 1
ATOM 1567 O O . ARG A 1 191 ? -11.769 -6.253 18.673 1.00 76.12 191 ARG A O 1
ATOM 1574 N N . ASN A 1 192 ? -10.666 -4.565 17.689 1.00 76.06 192 ASN A N 1
ATOM 1575 C CA . ASN A 1 192 ? -10.452 -3.807 18.926 1.00 76.06 192 ASN A CA 1
ATOM 1576 C C . ASN A 1 192 ? -11.768 -3.478 19.646 1.00 76.06 192 ASN A C 1
ATOM 1578 O O . ASN A 1 192 ? -11.851 -3.580 20.866 1.00 76.06 192 ASN A O 1
ATOM 1582 N N . LYS A 1 193 ? -12.831 -3.145 18.900 1.00 72.88 193 LYS A N 1
ATOM 1583 C CA . LYS A 1 193 ? -14.169 -2.921 19.471 1.00 72.88 193 LYS A CA 1
ATOM 1584 C C . LYS A 1 193 ? -14.733 -4.182 20.134 1.00 72.88 193 LYS A C 1
ATOM 1586 O O . LYS A 1 193 ? -15.328 -4.088 21.206 1.00 72.88 193 LYS A O 1
ATOM 1591 N N . VAL A 1 194 ? -14.571 -5.346 19.503 1.00 70.88 194 VAL A N 1
ATOM 1592 C CA . VAL A 1 194 ? -15.005 -6.640 20.060 1.00 70.88 194 VAL A CA 1
ATOM 1593 C C . VAL A 1 194 ? -14.199 -6.994 21.309 1.00 70.88 194 VAL A C 1
ATOM 1595 O O . VAL A 1 194 ? -14.787 -7.419 22.306 1.00 70.88 194 VAL A O 1
ATOM 1598 N N . ASP A 1 195 ? -12.887 -6.775 21.283 1.00 68.94 195 ASP A N 1
ATOM 1599 C CA . ASP A 1 195 ? -11.992 -7.052 22.408 1.00 68.94 195 ASP A CA 1
ATOM 1600 C C . ASP A 1 195 ? -12.305 -6.134 23.606 1.00 68.94 195 ASP A C 1
ATOM 1602 O O . ASP A 1 195 ? -12.427 -6.610 24.740 1.00 68.94 195 ASP A O 1
ATOM 1606 N N . ALA A 1 196 ? -12.545 -4.841 23.357 1.00 66.12 196 ALA A N 1
ATOM 1607 C CA . ALA A 1 196 ? -12.981 -3.882 24.371 1.00 66.12 196 ALA A CA 1
ATOM 1608 C C . ALA A 1 196 ? -14.337 -4.272 24.979 1.00 66.12 196 ALA A C 1
ATOM 1610 O O . ALA A 1 196 ? -14.449 -4.411 26.194 1.00 66.12 196 ALA A O 1
ATOM 1611 N N . TYR A 1 197 ? -15.345 -4.563 24.146 1.00 67.19 197 TYR A N 1
ATOM 1612 C CA . TYR A 1 197 ? -16.662 -4.995 24.625 1.00 67.19 197 TYR A CA 1
ATOM 1613 C C . TYR A 1 197 ? -16.591 -6.285 25.456 1.00 67.19 197 TYR A C 1
ATOM 1615 O O . TYR A 1 197 ? -17.250 -6.407 26.489 1.00 67.19 197 TYR A O 1
ATOM 1623 N N . SER A 1 198 ? -15.779 -7.255 25.026 1.00 68.88 198 SER A N 1
ATOM 1624 C CA . SER A 1 198 ? -15.592 -8.519 25.748 1.00 68.88 198 SER A CA 1
ATOM 1625 C C . SER A 1 198 ? -14.942 -8.296 27.116 1.00 68.88 198 SER A C 1
ATOM 1627 O O . SER A 1 198 ? -15.352 -8.910 28.104 1.00 68.88 198 SER A O 1
ATOM 1629 N N . THR A 1 199 ? -13.974 -7.381 27.186 1.00 72.56 199 THR A N 1
ATOM 1630 C CA . THR A 1 199 ? -13.292 -6.991 28.428 1.00 72.56 199 THR A CA 1
ATOM 1631 C C . THR A 1 199 ? -14.234 -6.254 29.380 1.00 72.56 199 THR A C 1
ATOM 1633 O O . THR A 1 199 ? -14.306 -6.600 30.563 1.00 72.56 199 THR A O 1
ATOM 1636 N N . ASP A 1 200 ? -15.019 -5.305 28.872 1.00 70.94 200 ASP A N 1
ATOM 1637 C CA . ASP A 1 200 ? -15.998 -4.548 29.659 1.00 70.94 200 ASP A CA 1
ATOM 1638 C C . ASP A 1 200 ? -17.090 -5.461 30.215 1.00 70.94 200 ASP A C 1
ATOM 1640 O O . ASP A 1 200 ? -17.422 -5.398 31.401 1.00 70.94 200 ASP A O 1
ATOM 1644 N N . LYS A 1 201 ? -17.607 -6.376 29.386 1.00 74.81 201 LYS A N 1
ATOM 1645 C CA . LYS A 1 201 ? -18.594 -7.377 29.806 1.00 74.81 201 LYS A CA 1
ATOM 1646 C C . LYS A 1 201 ? -18.046 -8.262 30.920 1.00 74.81 201 LYS A C 1
ATOM 1648 O O . LYS A 1 201 ? -18.745 -8.482 31.907 1.00 74.81 201 LYS A O 1
ATOM 1653 N N . LYS A 1 202 ? -16.819 -8.770 30.774 1.00 80.62 202 LYS A N 1
ATOM 1654 C CA . LYS A 1 202 ? -16.171 -9.591 31.805 1.00 80.62 202 LYS A CA 1
ATOM 1655 C C . LYS A 1 202 ? -16.040 -8.811 33.114 1.00 80.62 202 LYS A C 1
ATOM 1657 O O . LYS A 1 202 ? -16.504 -9.279 34.145 1.00 80.62 202 LYS A O 1
ATOM 1662 N N . THR A 1 203 ? -15.521 -7.588 33.041 1.00 80.75 203 THR A N 1
ATOM 1663 C CA . THR A 1 203 ? -15.345 -6.702 34.201 1.00 80.75 203 THR A CA 1
ATOM 1664 C C . THR A 1 203 ? -16.672 -6.401 34.902 1.00 80.75 203 THR A C 1
ATOM 1666 O O . THR A 1 203 ? -16.756 -6.420 36.130 1.00 80.75 203 THR A O 1
ATOM 1669 N N . PHE A 1 204 ? -17.736 -6.150 34.135 1.00 78.00 204 PHE A N 1
ATOM 1670 C CA . PHE A 1 204 ? -19.076 -5.948 34.677 1.00 78.00 204 PHE A CA 1
ATOM 1671 C C . PHE A 1 204 ? -19.600 -7.203 35.387 1.00 78.00 204 PHE A C 1
ATOM 1673 O O . PHE A 1 204 ? -20.090 -7.101 36.512 1.00 78.00 204 PHE A O 1
ATOM 1680 N N . LEU A 1 205 ? -19.480 -8.377 34.759 1.00 78.69 205 LEU A N 1
ATOM 1681 C CA . LEU A 1 205 ? -19.923 -9.647 35.341 1.00 78.69 205 LEU A CA 1
ATOM 1682 C C . LEU A 1 205 ? -19.162 -9.985 36.629 1.00 78.69 205 LEU A C 1
ATOM 1684 O O . LEU A 1 205 ? -19.799 -10.358 37.612 1.00 78.69 205 LEU A O 1
ATOM 1688 N N . ASP A 1 206 ? -17.844 -9.785 36.651 1.00 86.25 206 ASP A N 1
ATOM 1689 C CA . ASP A 1 206 ? -17.009 -9.999 37.838 1.00 86.25 206 ASP A CA 1
ATOM 1690 C C . ASP A 1 206 ? -17.453 -9.076 38.988 1.00 86.25 206 ASP A C 1
ATOM 1692 O O . ASP A 1 206 ? -17.691 -9.528 40.106 1.00 86.25 206 ASP A O 1
ATOM 1696 N N . LYS A 1 207 ? -17.709 -7.792 38.702 1.00 83.44 207 LYS A N 1
ATOM 1697 C CA . LYS A 1 207 ? -18.201 -6.833 39.706 1.00 83.44 207 LYS A CA 1
ATOM 1698 C C . LYS A 1 207 ? -19.587 -7.194 40.250 1.00 83.44 207 LYS A C 1
ATOM 1700 O O . LYS A 1 207 ? -19.862 -6.996 41.434 1.00 83.44 207 LYS A O 1
ATOM 1705 N N . VAL A 1 208 ? -20.485 -7.682 39.394 1.00 76.25 208 VAL A N 1
ATOM 1706 C CA . VAL A 1 208 ? -21.818 -8.139 39.812 1.00 76.25 208 VAL A CA 1
ATOM 1707 C C . VAL A 1 208 ? -21.698 -9.372 40.704 1.00 76.25 208 VAL A C 1
ATOM 1709 O O . VAL A 1 208 ? -22.323 -9.404 41.764 1.00 76.25 208 VAL A O 1
ATOM 1712 N N . LYS A 1 209 ? -20.861 -10.341 40.323 1.00 85.94 209 LYS A N 1
ATOM 1713 C CA . LYS A 1 209 ? -20.579 -11.541 41.118 1.00 85.94 209 LYS A CA 1
ATOM 1714 C C . LYS A 1 209 ? -20.060 -11.181 42.513 1.00 85.94 209 LYS A C 1
ATOM 1716 O O . LYS A 1 209 ? -20.660 -11.609 43.496 1.00 85.94 209 LYS A O 1
ATOM 1721 N N . ASP A 1 210 ? -19.047 -10.321 42.603 1.00 88.31 210 ASP A N 1
ATOM 1722 C CA . ASP A 1 210 ? -18.482 -9.857 43.879 1.00 88.31 210 ASP A CA 1
ATOM 1723 C C . ASP A 1 210 ? -19.538 -9.211 44.789 1.00 88.31 210 ASP A C 1
ATOM 1725 O O . ASP A 1 210 ? -19.522 -9.372 46.012 1.00 88.31 210 ASP A O 1
ATOM 1729 N N . ASN A 1 211 ? -20.473 -8.453 44.211 1.00 81.75 211 ASN A N 1
ATOM 1730 C CA . ASN A 1 211 ? -21.552 -7.828 44.972 1.00 81.75 211 ASN A CA 1
ATOM 1731 C C . ASN A 1 211 ? -22.569 -8.855 45.487 1.00 81.75 211 ASN A C 1
ATOM 1733 O O . ASN A 1 211 ? -23.019 -8.733 46.628 1.00 81.75 211 ASN A O 1
ATOM 1737 N N . TYR A 1 212 ? -22.914 -9.863 44.680 1.00 81.50 212 TYR A N 1
ATOM 1738 C CA . TYR A 1 212 ? -23.787 -10.957 45.110 1.00 81.50 212 TYR A CA 1
ATOM 1739 C C . TYR A 1 212 ? -23.147 -11.796 46.217 1.00 81.50 212 TYR A C 1
ATOM 1741 O O . TYR A 1 212 ? -23.810 -12.070 47.215 1.00 81.50 212 TYR A O 1
ATOM 1749 N N . GLU A 1 213 ? -21.863 -12.137 46.105 1.00 85.38 213 GLU A N 1
ATOM 1750 C CA . GLU A 1 213 ? -21.138 -12.863 47.157 1.00 85.38 213 GLU A CA 1
ATOM 1751 C C . GLU A 1 213 ? -21.132 -12.077 48.476 1.00 85.38 213 GLU A C 1
ATOM 1753 O O . GLU A 1 213 ? -21.449 -12.624 49.532 1.00 85.38 213 GLU A O 1
ATOM 1758 N N . LYS A 1 214 ? -20.887 -10.760 48.429 1.00 89.12 214 LYS A N 1
ATOM 1759 C CA . LYS A 1 214 ? -20.979 -9.892 49.618 1.00 89.12 214 LYS A CA 1
ATOM 1760 C C . LYS A 1 214 ? -22.380 -9.864 50.228 1.00 89.12 214 LYS A C 1
ATOM 1762 O O . LYS A 1 214 ? -22.502 -9.782 51.451 1.00 89.12 214 LYS A O 1
ATOM 1767 N N . LEU A 1 215 ? -23.428 -9.878 49.403 1.00 87.31 215 LEU A N 1
ATOM 1768 C CA . LEU A 1 215 ? -24.811 -9.916 49.878 1.00 87.31 215 LEU A CA 1
ATOM 1769 C C . LEU A 1 215 ? -25.114 -11.252 50.568 1.00 87.31 215 LEU A C 1
ATOM 1771 O O . LEU A 1 215 ? -25.658 -11.242 51.669 1.00 87.31 215 LEU A O 1
ATOM 1775 N N . LEU A 1 216 ? -24.713 -12.372 49.959 1.00 85.50 216 LEU A N 1
ATOM 1776 C CA . LEU A 1 216 ? -24.892 -13.717 50.514 1.00 85.50 216 LEU A CA 1
ATOM 1777 C C . LEU A 1 216 ? -24.200 -13.856 51.871 1.00 85.50 216 LEU A C 1
ATOM 1779 O O . LEU A 1 216 ? -24.844 -14.249 52.835 1.00 85.50 216 LEU A O 1
ATOM 1783 N N . VAL A 1 217 ? -22.948 -13.407 51.994 1.00 86.12 217 VAL A N 1
ATOM 1784 C CA . VAL A 1 217 ? -22.216 -13.427 53.274 1.00 86.12 217 VAL A CA 1
ATOM 1785 C C . VAL A 1 217 ? -22.937 -12.618 54.361 1.00 86.12 217 VAL A C 1
ATOM 1787 O O . VAL A 1 217 ? -22.984 -13.031 55.521 1.00 86.12 217 VAL A O 1
ATOM 1790 N N . LYS A 1 218 ? -23.522 -11.462 54.016 1.00 86.12 218 LYS A N 1
ATOM 1791 C CA . LYS A 1 218 ? -24.324 -10.675 54.970 1.00 86.12 218 LYS A CA 1
ATOM 1792 C C . LYS A 1 218 ? -25.616 -11.389 55.357 1.00 86.12 218 LYS A C 1
ATOM 1794 O O . LYS A 1 218 ? -26.008 -11.317 56.518 1.00 86.12 218 LYS A O 1
ATOM 1799 N N . PHE A 1 219 ? -26.266 -12.050 54.404 1.00 82.50 219 PHE A N 1
ATOM 1800 C CA . PHE A 1 219 ? -27.498 -12.793 54.642 1.00 82.50 219 PHE A CA 1
ATOM 1801 C C . PHE A 1 219 ? -27.249 -14.008 55.542 1.00 82.50 219 PHE A C 1
ATOM 1803 O O . PHE A 1 219 ? -27.957 -14.182 56.529 1.00 82.50 219 PHE A O 1
ATOM 1810 N N . ASP A 1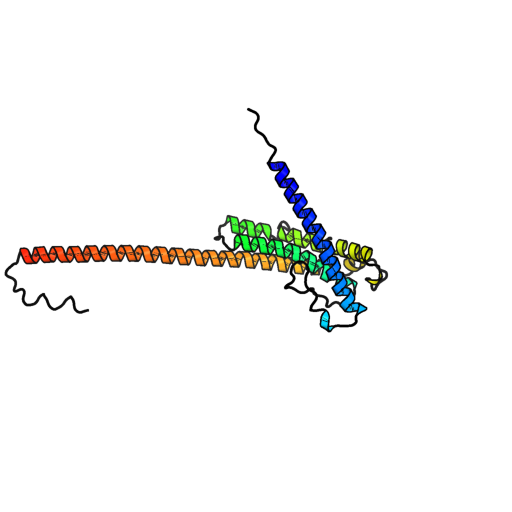 220 ? -26.185 -14.770 55.284 1.00 82.31 220 ASP A N 1
ATOM 1811 C CA . ASP A 1 220 ? -25.753 -15.890 56.126 1.00 82.31 220 ASP A CA 1
ATOM 1812 C C . ASP A 1 220 ? -25.450 -15.433 57.552 1.00 82.31 220 ASP A C 1
ATOM 1814 O O . ASP A 1 220 ? -25.911 -16.039 58.522 1.00 82.31 220 ASP A O 1
ATOM 1818 N N . ARG A 1 221 ? -24.732 -14.312 57.697 1.00 84.06 221 ARG A N 1
ATOM 1819 C CA . ARG A 1 221 ? -24.474 -13.714 59.009 1.00 84.06 221 ARG A CA 1
ATOM 1820 C C . ARG A 1 221 ? -25.770 -13.324 59.719 1.00 84.06 221 ARG A C 1
ATOM 1822 O O . ARG A 1 221 ? -25.905 -13.585 60.909 1.00 84.06 221 ARG A O 1
ATOM 1829 N N . TYR A 1 222 ? -26.720 -12.729 59.006 1.00 85.38 222 TYR A N 1
ATOM 1830 C CA . TYR A 1 222 ? -28.012 -12.354 59.574 1.00 85.38 222 TYR A CA 1
ATOM 1831 C C . TYR A 1 222 ? -28.830 -13.578 60.018 1.00 85.38 222 TYR A C 1
ATOM 1833 O O . TYR A 1 222 ? -29.368 -13.586 61.124 1.00 85.38 222 TYR A O 1
ATOM 1841 N N . ILE A 1 223 ? -28.875 -14.642 59.205 1.00 83.31 223 ILE A N 1
ATOM 1842 C CA . ILE A 1 223 ? -29.502 -15.921 59.579 1.00 83.31 223 ILE A CA 1
ATOM 1843 C C . ILE A 1 223 ? -28.851 -16.485 60.845 1.00 83.31 223 ILE A C 1
ATOM 1845 O O . ILE A 1 223 ? -29.557 -16.934 61.748 1.00 83.31 223 ILE A O 1
ATOM 1849 N N . TRP A 1 224 ? -27.521 -16.444 60.934 1.00 79.88 224 TRP A N 1
ATOM 1850 C CA . TRP A 1 224 ? -26.787 -16.899 62.113 1.00 79.88 224 TRP A CA 1
ATOM 1851 C C . TRP A 1 224 ? -27.130 -16.080 63.368 1.00 79.88 224 TRP A C 1
ATOM 1853 O O . TRP A 1 224 ? -27.388 -16.655 64.425 1.00 79.88 224 TRP A O 1
ATOM 1863 N N . GLU A 1 225 ? -27.207 -14.750 63.256 1.00 81.38 225 GLU A N 1
ATOM 1864 C CA . GLU A 1 225 ? -27.604 -13.867 64.362 1.00 81.38 225 GLU A CA 1
ATOM 1865 C C . GLU A 1 225 ? -29.048 -14.143 64.824 1.00 81.38 225 GLU A C 1
ATOM 1867 O O . GLU A 1 225 ? -29.303 -14.229 66.027 1.00 81.38 225 GLU A O 1
ATOM 1872 N N . LEU A 1 226 ? -29.987 -14.367 63.895 1.00 78.81 226 LEU A N 1
ATOM 1873 C CA . LEU A 1 226 ? -31.359 -14.779 64.223 1.00 78.81 226 LEU A CA 1
ATOM 1874 C C . LEU A 1 226 ? -31.404 -16.126 64.952 1.00 78.81 226 LEU A C 1
ATOM 1876 O O . LEU A 1 226 ? -32.174 -16.289 65.900 1.00 78.81 226 LEU A O 1
ATOM 1880 N N . TRP A 1 227 ? -30.568 -17.078 64.535 1.00 79.12 227 TRP A N 1
ATOM 1881 C CA . TRP A 1 227 ? -30.442 -18.378 65.191 1.00 79.12 227 TRP A CA 1
ATOM 1882 C C . TRP A 1 227 ? -29.996 -18.239 66.646 1.00 79.12 227 TRP A C 1
ATOM 1884 O O . TRP A 1 227 ? -30.635 -18.800 67.533 1.00 79.12 227 TRP A O 1
ATOM 1894 N N . LEU A 1 228 ? -28.968 -17.426 66.910 1.00 77.81 228 LEU A N 1
ATOM 1895 C CA . LEU A 1 228 ? -28.513 -17.149 68.275 1.00 77.81 228 LEU A CA 1
ATOM 1896 C C . LEU A 1 228 ? -29.608 -16.535 69.154 1.00 77.81 228 LEU A C 1
ATOM 1898 O O . LEU A 1 228 ? -29.725 -16.881 70.331 1.00 77.81 228 LEU A O 1
ATOM 1902 N N . VAL A 1 229 ? -30.404 -15.615 68.604 1.00 78.62 229 VAL A N 1
ATOM 1903 C CA . VAL A 1 229 ? -31.528 -15.005 69.329 1.00 78.62 229 VAL A CA 1
ATOM 1904 C C . VAL A 1 229 ? -32.599 -16.050 69.641 1.00 78.62 229 VAL A C 1
ATOM 1906 O O . VAL A 1 229 ? -33.063 -16.116 70.779 1.00 78.62 229 VAL A O 1
ATOM 1909 N N . ASN A 1 230 ? -32.957 -16.889 68.669 1.00 76.31 230 ASN A N 1
ATOM 1910 C CA . ASN A 1 230 ? -33.930 -17.963 68.858 1.00 76.31 230 ASN A CA 1
ATOM 1911 C C . ASN A 1 230 ? -33.471 -18.980 69.918 1.00 76.31 230 ASN A C 1
ATOM 1913 O O . ASN A 1 230 ? -34.259 -19.336 70.793 1.00 76.31 230 ASN A O 1
ATOM 1917 N N . ASP A 1 231 ? -32.199 -19.388 69.894 1.00 73.69 231 ASP A N 1
ATOM 1918 C CA . ASP A 1 231 ? -31.616 -20.279 70.906 1.00 73.69 231 ASP A CA 1
ATOM 1919 C C . ASP A 1 231 ? -31.642 -19.638 72.301 1.00 73.69 231 ASP A C 1
ATOM 1921 O O . ASP A 1 231 ? -32.011 -20.284 73.283 1.00 73.69 231 ASP A O 1
ATOM 1925 N N . LYS A 1 232 ? -31.328 -18.339 72.398 1.00 75.25 232 LYS A N 1
ATOM 1926 C CA . LYS A 1 232 ? -31.388 -17.585 73.660 1.00 75.25 232 LYS A CA 1
ATOM 1927 C C . LYS A 1 232 ? -32.810 -17.482 74.218 1.00 75.25 232 LYS A C 1
ATOM 1929 O O . LYS A 1 232 ? -32.987 -17.480 75.433 1.00 75.25 232 LYS A O 1
ATOM 1934 N N . TRP A 1 233 ? -33.814 -17.354 73.353 1.00 74.31 233 TRP A N 1
ATOM 1935 C CA . TRP A 1 233 ? -35.222 -17.225 73.750 1.00 74.31 233 TRP A CA 1
ATOM 1936 C C . TRP A 1 233 ? -35.888 -18.573 74.036 1.00 74.31 233 TRP A C 1
ATOM 1938 O O . TRP A 1 233 ? -36.937 -18.605 74.676 1.00 74.31 233 TRP A O 1
ATOM 1948 N N . ASN A 1 234 ? -35.289 -19.682 73.596 1.00 67.31 234 ASN A N 1
ATOM 1949 C CA . ASN A 1 234 ? -35.848 -21.020 73.752 1.00 67.31 234 ASN A CA 1
ATOM 1950 C C . ASN A 1 234 ? -34.814 -22.030 74.297 1.00 67.31 234 ASN A C 1
ATOM 1952 O O . ASN A 1 234 ? -34.536 -23.045 73.654 1.00 67.31 234 ASN A O 1
ATOM 1956 N N . PRO A 1 235 ? -34.261 -21.796 75.505 1.00 62.41 235 PRO A N 1
ATOM 1957 C CA . PRO A 1 235 ? -33.132 -22.566 76.039 1.00 62.41 235 PRO A CA 1
ATOM 1958 C C . PRO A 1 235 ? -33.439 -24.053 76.302 1.00 62.41 235 PRO A C 1
ATOM 1960 O O . PRO A 1 235 ? -32.515 -24.842 76.472 1.00 62.41 235 PRO A O 1
ATOM 1963 N N . ASN A 1 236 ? -34.720 -24.446 76.305 1.00 57.41 236 ASN A N 1
ATOM 1964 C CA . ASN A 1 236 ? -35.182 -25.803 76.617 1.00 57.41 236 ASN A CA 1
ATOM 1965 C C . ASN A 1 236 ? -35.574 -26.645 75.386 1.00 57.41 236 ASN A C 1
ATOM 1967 O O . ASN A 1 236 ? -36.118 -27.737 75.550 1.00 57.41 236 ASN A O 1
ATOM 1971 N N . LYS A 1 237 ? -35.322 -26.188 74.150 1.00 54.69 237 LYS A N 1
ATOM 1972 C CA . LYS A 1 237 ? -35.431 -27.075 72.980 1.00 54.69 237 LYS A CA 1
ATOM 1973 C C . LYS A 1 237 ? -34.182 -27.949 72.908 1.00 54.69 237 LYS A C 1
ATOM 1975 O O . LYS A 1 237 ? -33.104 -27.455 72.595 1.00 54.69 237 LYS A O 1
ATOM 1980 N N . ASP A 1 238 ? -34.346 -29.237 73.203 1.00 53.91 238 ASP A N 1
ATOM 1981 C CA . ASP A 1 238 ? -33.316 -30.277 73.134 1.00 53.91 238 ASP A CA 1
ATOM 1982 C C . ASP A 1 238 ? -32.340 -30.079 71.959 1.00 53.91 238 ASP A C 1
ATOM 1984 O O . ASP A 1 238 ? -32.615 -30.380 70.795 1.00 53.91 238 ASP A O 1
ATOM 1988 N N . THR A 1 239 ? -31.138 -29.620 72.294 1.00 50.47 239 THR A N 1
ATOM 1989 C CA . THR A 1 239 ? -30.009 -29.322 71.401 1.00 50.47 239 THR A CA 1
ATOM 1990 C C . THR A 1 239 ? -29.382 -30.569 70.755 1.00 50.47 239 THR A C 1
ATOM 1992 O O . THR A 1 239 ? -28.323 -30.485 70.129 1.00 50.47 239 THR A O 1
ATOM 1995 N N . LYS A 1 240 ? -30.022 -31.742 70.853 1.00 47.56 240 LYS A N 1
ATOM 1996 C CA . LYS A 1 240 ? -29.471 -33.021 70.375 1.00 47.56 240 LYS A CA 1
ATOM 1997 C C . LYS A 1 240 ? -29.585 -33.253 68.865 1.00 47.56 240 LYS A C 1
ATOM 1999 O O . LYS A 1 240 ? -28.782 -34.020 68.345 1.00 47.56 240 LYS A O 1
ATOM 2004 N N . ASN A 1 241 ? -30.476 -32.566 68.142 1.00 49.06 241 ASN A N 1
ATOM 2005 C CA . ASN A 1 241 ? -30.705 -32.851 66.711 1.00 49.06 241 ASN A CA 1
ATOM 2006 C C . ASN A 1 241 ? -30.276 -31.750 65.720 1.00 49.06 241 ASN A C 1
ATOM 2008 O O . ASN A 1 241 ? -30.319 -31.984 64.516 1.00 49.06 241 ASN A O 1
ATOM 2012 N N . ALA A 1 242 ? -29.817 -30.578 66.174 1.00 47.72 242 ALA A N 1
ATOM 2013 C CA . ALA A 1 242 ? -29.492 -29.463 65.269 1.00 47.72 242 ALA A CA 1
ATOM 2014 C C . ALA A 1 242 ? -28.026 -29.423 64.786 1.00 47.72 242 ALA A C 1
ATOM 2016 O O . ALA A 1 242 ? -27.718 -28.754 63.804 1.00 47.72 242 ALA A O 1
ATOM 2017 N N . LYS A 1 243 ? -27.102 -30.144 65.441 1.00 46.09 243 LYS A N 1
ATOM 2018 C CA . LYS A 1 243 ? -25.656 -30.028 65.160 1.00 46.09 243 LYS A CA 1
ATOM 2019 C C . LYS A 1 243 ? -25.131 -30.849 63.972 1.00 46.09 243 LYS A C 1
ATOM 2021 O O . LYS A 1 243 ? -23.989 -30.637 63.584 1.00 46.09 243 LYS A O 1
ATOM 2026 N N . ASN A 1 244 ? -25.921 -31.744 63.370 1.00 45.59 244 ASN A N 1
ATOM 2027 C CA . ASN A 1 244 ? -25.383 -32.752 62.439 1.00 45.59 244 ASN A CA 1
ATOM 2028 C C . ASN A 1 244 ? -25.737 -32.605 60.951 1.00 45.59 244 ASN A C 1
ATOM 2030 O O . ASN A 1 244 ? -25.287 -33.437 60.166 1.00 45.59 244 ASN A O 1
ATOM 2034 N N . THR A 1 245 ? -26.490 -31.592 60.519 1.00 47.97 245 THR A N 1
ATOM 2035 C CA . THR A 1 245 ? -27.036 -31.597 59.144 1.00 47.97 245 THR A CA 1
ATOM 2036 C C . THR A 1 245 ? -26.521 -30.530 58.184 1.00 47.97 245 THR A C 1
ATOM 2038 O O . THR A 1 245 ? -26.749 -30.691 56.992 1.00 47.97 245 THR A O 1
ATOM 2041 N N . TRP A 1 246 ? -25.786 -29.502 58.625 1.00 49.22 246 TRP A N 1
ATOM 2042 C CA . TRP A 1 246 ? -25.520 -28.350 57.740 1.00 49.22 246 TRP A CA 1
ATOM 2043 C C . TRP A 1 246 ? -24.061 -28.103 57.332 1.00 49.22 246 TRP A C 1
ATOM 2045 O O . TRP A 1 246 ? -23.840 -27.376 56.375 1.00 49.22 246 TRP A O 1
ATOM 2055 N N . TRP A 1 247 ? -23.070 -28.751 57.959 1.00 40.28 247 TRP A N 1
ATOM 2056 C CA . TRP A 1 247 ? -21.643 -28.567 57.611 1.00 40.28 247 TRP A CA 1
ATOM 2057 C C . TRP A 1 247 ? -21.011 -29.734 56.836 1.00 40.28 247 TRP A C 1
ATOM 2059 O O . TRP A 1 247 ? -19.800 -29.764 56.633 1.00 40.28 247 TRP A O 1
ATOM 2069 N N . LYS A 1 248 ? -21.810 -30.711 56.394 1.00 38.41 248 LYS A N 1
ATOM 2070 C CA . LYS A 1 248 ? -21.357 -31.763 55.472 1.00 38.41 248 LYS A CA 1
ATOM 2071 C C . LYS A 1 248 ? -21.978 -31.557 54.093 1.00 38.41 248 LYS A C 1
ATOM 2073 O O . LYS A 1 248 ? -22.901 -32.285 53.733 1.00 38.41 248 LYS A O 1
ATOM 2078 N N . LYS A 1 249 ? -21.474 -30.580 53.344 1.00 36.97 249 LYS A N 1
ATOM 2079 C CA . LYS A 1 249 ? -21.382 -30.600 51.879 1.00 36.97 249 LYS A CA 1
ATOM 2080 C C . LYS A 1 249 ? -20.474 -29.481 51.401 1.00 36.97 249 LYS A C 1
ATOM 2082 O O . LYS A 1 249 ? -20.630 -28.360 51.923 1.00 36.97 249 LYS A O 1
#

Sequence (249 aa):
MKKIIISSFFLISSILFISLALWSDNKDAIFAKTKECVETKFKEKNQEWVWSITNPIYPKRYLVCKWDTPEKAIYQAMLDGLFSEADLEVENYLKIISGKNYTVELGNEISDNFNISSNSGSFYNKYKKICDWKVVEYSAEFVEKYGSWYLSTDKNIKDFLKDDKSSSKCTNLFNTKVKAYEDVAFAMLKRNKVDAYSTDKKTFLDKVKDNYEKLLVKFDRYIWELWLVNDKWNPNKDTKNAKNTWWKK